Protein AF-A0A261Q5S6-F1 (afdb_monomer)

Mean predicted aligned error: 15.52 Å

Solvent-accessible surface area (backbone atoms only — not comparable to full-atom values): 10295 Å² total; per-residue (Å²): 110,71,75,67,72,39,48,66,57,53,52,52,53,50,43,49,75,73,67,51,55,69,69,59,51,62,69,4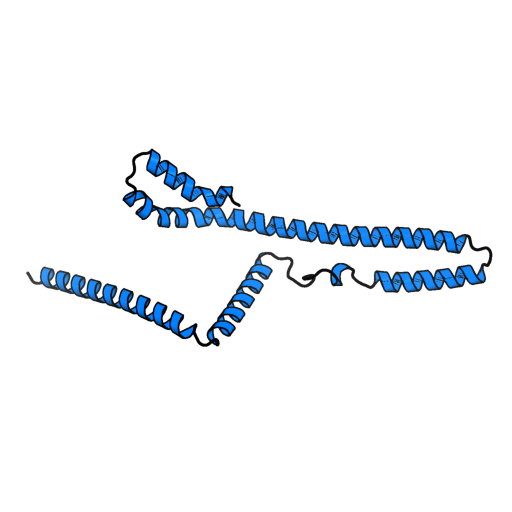5,45,64,58,51,54,62,67,46,49,75,67,46,52,63,53,53,50,48,55,52,54,50,53,50,54,51,53,52,50,52,51,52,51,51,55,50,51,52,53,50,53,52,50,54,49,50,51,54,50,51,53,55,40,68,68,44,86,54,61,70,63,27,53,54,50,49,54,52,50,53,54,52,48,54,56,58,69,67,54,65,76,58,76,78,42,88,68,68,86,54,64,90,44,73,68,56,42,52,50,52,50,51,50,52,49,50,54,50,49,60,60,46,60,74,40,95,62,45,62,58,55,51,50,53,52,49,51,55,50,51,54,56,49,49,57,50,49,53,53,49,52,51,52,54,48,58,53,57,56,66,74,75,114

pLDDT: mean 80.97, std 9.85, range [46.56, 93.5]

Foldseek 3Di:
DVVLVCVLVVVLVVCVVVPDDPVVSVVCSVVVVVVCVVVVVVVVVVVLLVVLVVVVVVVVVVQVVVVVVLVVVLVVQLVVLVPDPDPVSSVVSNVVSVVVSVVVVPDDPCVPPPPSPPDSDSVRNVVVVVVVVVVVVVVVVPDPPVVVVVVVVVVVVVVVVVVVVVVVVVVVVVVVVVVVD

Sequence (181 aa):
MIGVSMIPLVISILFLLQGFKLEDVIMKSPRLVLAIIPMYIPILWF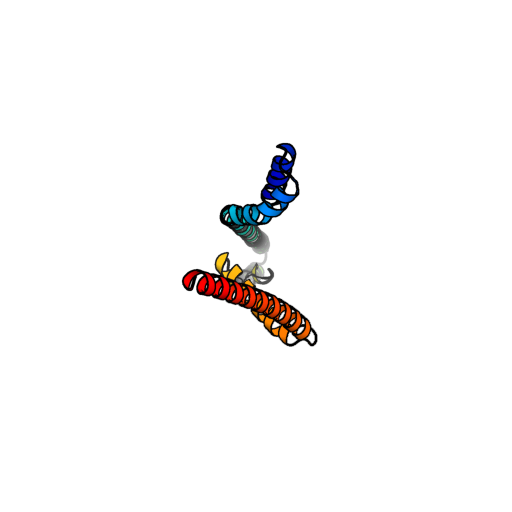TYSASKKMNLSKRLIEEYAHKEVLSKTYEGLSTQISNIIDKDQSEELKVRLLSNFLQISSENPGKLISNYETSDHPIMEALEQSYKFQLTLERLEGIPGFGKLAAILESKSKNKLNHRKEKIENLLKDEIEKEND

Structure (mmCIF, N/CA/C/O backbone):
data_AF-A0A261Q5S6-F1
#
_entry.id   AF-A0A261Q5S6-F1
#
loop_
_atom_site.group_PDB
_atom_site.id
_atom_site.type_symbol
_atom_site.label_atom_id
_atom_site.label_alt_id
_atom_site.label_comp_id
_atom_site.label_asym_id
_atom_site.label_entity_id
_atom_site.label_seq_id
_atom_site.pdbx_PDB_ins_code
_atom_site.Cartn_x
_atom_site.Cartn_y
_atom_site.Cartn_z
_atom_site.occupancy
_atom_site.B_iso_or_equiv
_atom_site.auth_seq_id
_atom_site.auth_comp_id
_atom_site.auth_asym_id
_atom_site.auth_atom_id
_atom_site.pdbx_PDB_model_num
ATOM 1 N N . MET A 1 1 ? -2.735 -3.925 -16.429 1.00 60.28 1 MET A N 1
ATOM 2 C CA . MET A 1 1 ? -1.331 -3.754 -16.876 1.00 60.28 1 MET A CA 1
ATOM 3 C C . MET A 1 1 ? -1.022 -4.440 -18.203 1.00 60.28 1 MET A C 1
ATOM 5 O O . MET A 1 1 ? -0.336 -3.829 -19.010 1.00 60.28 1 MET A O 1
ATOM 9 N N . ILE A 1 2 ? -1.544 -5.647 -18.464 1.00 66.69 2 ILE A N 1
ATOM 10 C CA . ILE A 1 2 ? -1.268 -6.421 -19.695 1.00 66.69 2 ILE A CA 1
ATOM 11 C C . ILE A 1 2 ? -1.490 -5.615 -20.989 1.00 66.69 2 ILE A C 1
ATOM 13 O O . ILE A 1 2 ? -0.637 -5.647 -21.867 1.00 66.69 2 ILE A O 1
ATOM 17 N N . GLY A 1 3 ? -2.562 -4.816 -21.077 1.00 73.75 3 GLY A N 1
ATOM 18 C CA . GLY A 1 3 ? -2.843 -4.006 -22.272 1.00 73.75 3 GLY A CA 1
ATOM 19 C C . GLY A 1 3 ? -1.791 -2.934 -22.584 1.00 73.75 3 GLY A C 1
ATOM 20 O O . GLY A 1 3 ? -1.462 -2.724 -23.743 1.00 73.75 3 GLY A O 1
ATOM 21 N N . VAL A 1 4 ? -1.208 -2.300 -21.561 1.00 74.19 4 VAL A N 1
ATOM 22 C CA . VAL A 1 4 ? -0.201 -1.239 -21.751 1.00 74.19 4 VAL A CA 1
ATOM 23 C C . VAL A 1 4 ? 1.144 -1.851 -22.132 1.00 74.19 4 VAL A C 1
ATOM 25 O O . VAL A 1 4 ? 1.827 -1.349 -23.016 1.00 74.19 4 VAL A O 1
ATOM 28 N N . SER A 1 5 ? 1.478 -3.000 -21.539 1.00 78.62 5 SER A N 1
ATOM 29 C CA . SER A 1 5 ? 2.710 -3.724 -21.862 1.00 78.62 5 SER A CA 1
ATOM 30 C C . SER A 1 5 ? 2.733 -4.281 -23.292 1.00 78.62 5 SER A C 1
ATOM 32 O O . SER A 1 5 ? 3.807 -4.565 -23.817 1.00 78.62 5 SER A O 1
ATOM 34 N N . MET A 1 6 ? 1.565 -4.423 -23.927 1.00 83.81 6 MET A N 1
ATOM 35 C CA . MET A 1 6 ? 1.420 -4.862 -25.319 1.00 83.81 6 MET A CA 1
ATOM 36 C C . MET A 1 6 ? 1.675 -3.727 -26.328 1.00 83.81 6 MET A C 1
ATOM 38 O O . MET A 1 6 ? 1.948 -4.003 -27.490 1.00 83.81 6 MET A O 1
ATOM 42 N N . ILE A 1 7 ? 1.645 -2.453 -25.915 1.00 85.44 7 ILE A N 1
ATOM 43 C CA . ILE A 1 7 ? 1.757 -1.296 -26.826 1.00 85.44 7 ILE A CA 1
ATOM 44 C C . ILE A 1 7 ? 3.002 -1.366 -27.737 1.00 85.44 7 ILE A C 1
ATOM 46 O O . ILE A 1 7 ? 2.842 -1.226 -28.951 1.00 85.44 7 ILE A O 1
ATOM 50 N N . PRO A 1 8 ? 4.225 -1.643 -27.235 1.00 83.75 8 PRO A N 1
ATOM 51 C CA . PRO A 1 8 ? 5.408 -1.744 -28.094 1.00 83.75 8 PRO A CA 1
ATOM 52 C C . PRO A 1 8 ? 5.326 -2.909 -29.089 1.00 83.75 8 PRO A C 1
ATOM 54 O O . PRO A 1 8 ? 5.825 -2.796 -30.208 1.00 83.75 8 PRO A O 1
ATOM 57 N N . LEU A 1 9 ? 4.682 -4.015 -28.701 1.00 85.69 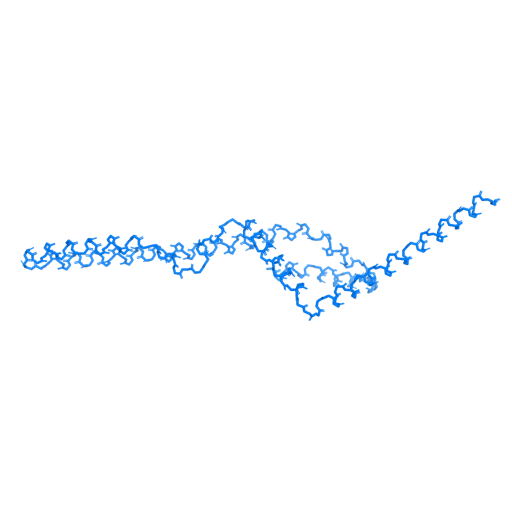9 LEU A N 1
ATOM 58 C CA . LEU A 1 9 ? 4.472 -5.182 -29.560 1.00 85.69 9 LEU A CA 1
ATOM 59 C C . LEU A 1 9 ? 3.459 -4.881 -30.665 1.00 85.69 9 LEU A C 1
ATOM 61 O O . LEU A 1 9 ? 3.736 -5.177 -31.824 1.00 85.69 9 LEU A O 1
ATOM 65 N N . VAL A 1 10 ? 2.339 -4.229 -30.337 1.00 88.12 10 VAL A N 1
ATOM 66 C CA . VAL A 1 10 ? 1.338 -3.799 -31.328 1.00 88.12 10 VAL A CA 1
ATOM 67 C C . VAL A 1 10 ? 1.959 -2.836 -32.338 1.00 88.12 10 VAL A C 1
ATOM 69 O O . VAL A 1 10 ? 1.796 -3.028 -33.539 1.00 88.12 10 VAL A O 1
ATOM 72 N N . ILE A 1 11 ? 2.721 -1.840 -31.876 1.00 86.31 11 ILE A N 1
ATOM 73 C CA . ILE A 1 11 ? 3.405 -0.880 -32.760 1.00 86.31 11 ILE A CA 1
ATOM 74 C C . ILE A 1 11 ? 4.421 -1.596 -33.664 1.00 86.31 11 ILE A C 1
ATOM 76 O O . ILE A 1 11 ? 4.494 -1.306 -34.856 1.00 86.31 11 ILE A O 1
ATOM 80 N N . SER A 1 12 ? 5.163 -2.567 -33.124 1.00 84.56 12 SER A N 1
ATOM 81 C CA . SER A 1 12 ? 6.130 -3.355 -33.903 1.00 84.56 12 SER A CA 1
ATOM 82 C C . SER A 1 12 ? 5.448 -4.225 -34.966 1.00 84.56 12 SER A C 1
ATOM 84 O O . SER A 1 12 ? 5.927 -4.295 -36.097 1.00 84.56 12 SER A O 1
ATOM 86 N N . ILE A 1 13 ? 4.303 -4.837 -34.638 1.00 87.25 13 ILE A N 1
ATOM 87 C CA . ILE A 1 13 ? 3.465 -5.579 -35.594 1.00 87.25 13 ILE A CA 1
ATOM 88 C C . ILE A 1 13 ? 2.931 -4.647 -36.694 1.00 87.25 13 ILE A C 1
ATOM 90 O O . ILE A 1 13 ? 2.966 -5.003 -37.870 1.00 87.25 13 ILE A O 1
ATOM 94 N N . LEU A 1 14 ? 2.467 -3.445 -36.336 1.00 88.12 14 LEU A N 1
ATOM 95 C CA . LEU A 1 14 ? 1.925 -2.479 -37.297 1.00 88.12 14 LEU A CA 1
ATOM 96 C C . LEU A 1 14 ? 2.991 -1.983 -38.282 1.00 88.12 14 LEU A C 1
ATOM 98 O O . LEU A 1 14 ? 2.706 -1.862 -39.471 1.00 88.12 14 LEU A O 1
ATOM 102 N N . PHE A 1 15 ? 4.225 -1.757 -37.823 1.00 86.38 15 PHE A N 1
ATOM 103 C CA . PHE A 1 15 ? 5.336 -1.391 -38.708 1.00 86.38 15 PHE A CA 1
ATOM 104 C C . PHE A 1 15 ? 5.703 -2.518 -39.680 1.00 86.38 15 PHE A C 1
ATOM 106 O O . PHE A 1 15 ? 5.971 -2.251 -40.850 1.00 86.38 15 PHE A O 1
ATOM 113 N N . LEU A 1 16 ? 5.642 -3.780 -39.252 1.00 85.50 16 LEU A N 1
ATOM 114 C CA . LEU A 1 16 ? 5.833 -4.912 -40.165 1.00 85.50 16 LEU A CA 1
ATOM 115 C C . LEU A 1 16 ? 4.732 -4.980 -41.235 1.00 85.50 16 LEU A C 1
ATOM 117 O O . LEU A 1 16 ? 5.034 -5.186 -42.408 1.00 85.50 16 LEU A O 1
ATOM 121 N N . LEU A 1 17 ? 3.471 -4.739 -40.861 1.00 88.75 17 LEU A N 1
ATOM 122 C CA . LEU A 1 17 ? 2.342 -4.710 -41.803 1.00 88.75 17 LEU A CA 1
ATOM 123 C C . LEU A 1 17 ? 2.409 -3.536 -42.795 1.00 88.75 17 LEU A C 1
ATOM 125 O O . LEU A 1 17 ? 1.932 -3.662 -43.919 1.00 88.75 17 LEU A O 1
ATOM 129 N N . GLN A 1 18 ? 3.024 -2.415 -42.412 1.00 87.69 18 GLN A N 1
ATOM 130 C CA . GLN A 1 18 ? 3.266 -1.261 -43.290 1.00 87.69 18 GLN A CA 1
ATOM 131 C C . GLN A 1 18 ? 4.448 -1.450 -44.259 1.00 87.69 18 GLN A C 1
ATOM 133 O O . GLN A 1 18 ? 4.732 -0.551 -45.049 1.00 87.69 18 GLN A O 1
ATOM 138 N N . GLY A 1 19 ? 5.126 -2.603 -44.229 1.00 83.88 19 GLY A N 1
ATOM 139 C CA . GLY A 1 19 ? 6.197 -2.940 -45.171 1.00 83.88 19 GLY A CA 1
ATOM 140 C C . GLY A 1 19 ? 7.598 -2.491 -44.747 1.00 83.88 19 GLY A C 1
ATOM 141 O O . GLY A 1 19 ? 8.513 -2.509 -45.571 1.00 83.88 19 GLY A O 1
ATOM 142 N N . PHE A 1 20 ? 7.805 -2.107 -43.481 1.00 84.00 20 PHE A N 1
ATOM 143 C CA . PHE A 1 20 ? 9.154 -1.871 -42.958 1.00 84.00 20 PHE A CA 1
ATOM 144 C C . PHE A 1 20 ? 9.936 -3.188 -42.863 1.00 84.00 20 PHE A C 1
ATOM 146 O O . PHE A 1 20 ? 9.389 -4.226 -42.481 1.00 84.00 20 PHE A O 1
ATOM 153 N N . LYS A 1 21 ? 11.238 -3.155 -43.180 1.00 88.38 21 LYS A N 1
ATOM 154 C CA . LYS A 1 21 ? 12.099 -4.338 -43.062 1.00 88.38 21 LYS A CA 1
ATOM 155 C C . LYS A 1 21 ? 12.255 -4.729 -41.594 1.00 88.38 21 LYS A C 1
ATOM 157 O O . LYS A 1 21 ? 12.320 -3.876 -40.709 1.00 88.38 21 LYS A O 1
ATOM 162 N N . LEU A 1 22 ? 12.383 -6.031 -41.342 1.00 81.88 22 LEU A N 1
ATOM 163 C CA . LEU A 1 22 ? 12.537 -6.572 -39.990 1.00 81.88 22 LEU A CA 1
ATOM 164 C C . LEU A 1 22 ? 13.748 -5.965 -39.256 1.00 81.88 22 LEU A C 1
ATOM 166 O O . LEU A 1 22 ? 13.669 -5.665 -38.068 1.00 81.88 22 LEU A O 1
ATOM 170 N N . GLU A 1 23 ? 14.836 -5.717 -39.984 1.00 85.44 23 GLU A N 1
ATOM 171 C CA . GLU A 1 23 ? 16.052 -5.070 -39.476 1.00 85.44 23 GLU A CA 1
ATOM 172 C C . GLU A 1 23 ? 15.779 -3.657 -38.942 1.00 85.44 23 GLU A C 1
ATOM 174 O O . GLU A 1 23 ? 16.224 -3.309 -37.845 1.00 85.44 23 GLU A O 1
ATOM 179 N N . ASP A 1 24 ? 14.980 -2.867 -39.663 1.00 84.38 24 ASP A N 1
ATOM 180 C CA . ASP A 1 24 ? 14.629 -1.501 -39.269 1.00 84.38 24 ASP A CA 1
ATOM 181 C C . ASP A 1 24 ? 13.759 -1.481 -38.007 1.00 84.38 24 ASP A C 1
ATOM 183 O O . ASP A 1 24 ? 13.930 -0.623 -37.134 1.00 84.38 24 ASP A O 1
ATOM 187 N N . VAL A 1 25 ? 12.841 -2.444 -37.884 1.00 84.38 25 VAL A N 1
ATOM 188 C CA . VAL A 1 25 ? 11.962 -2.589 -36.714 1.00 84.38 25 VAL A CA 1
ATOM 189 C C . VAL A 1 25 ? 12.771 -2.986 -35.483 1.00 84.38 25 VAL A C 1
ATOM 191 O O . VAL A 1 25 ? 12.628 -2.360 -34.430 1.00 84.38 25 VAL A O 1
ATOM 194 N N . ILE A 1 26 ? 13.675 -3.961 -35.615 1.00 85.94 26 ILE A N 1
ATOM 195 C CA . ILE A 1 26 ? 14.561 -4.385 -34.524 1.00 85.94 26 ILE A CA 1
ATOM 196 C C . ILE A 1 26 ? 15.442 -3.217 -34.079 1.00 85.94 26 ILE A C 1
ATOM 198 O O . ILE A 1 26 ? 15.542 -2.961 -32.879 1.00 85.94 26 ILE A O 1
ATOM 202 N N . MET A 1 27 ? 16.009 -2.459 -35.021 1.00 88.56 27 MET A N 1
ATOM 203 C CA . MET A 1 27 ? 16.880 -1.323 -34.712 1.00 88.56 27 MET A CA 1
ATOM 204 C C . MET A 1 27 ? 16.126 -0.173 -34.019 1.00 88.56 27 MET A C 1
ATOM 206 O O . MET A 1 27 ? 16.667 0.491 -33.132 1.00 88.56 27 MET A O 1
ATOM 210 N N . LYS A 1 28 ? 14.859 0.066 -34.383 1.00 85.44 28 LYS A N 1
ATOM 211 C CA . LYS A 1 28 ? 14.016 1.114 -33.775 1.00 85.44 28 LYS A CA 1
ATOM 212 C C . LYS A 1 28 ? 13.351 0.674 -32.465 1.00 85.44 28 LYS A C 1
ATOM 214 O O . LYS A 1 28 ? 12.994 1.538 -31.662 1.00 85.44 28 LYS A O 1
ATOM 219 N N . SER A 1 29 ? 13.221 -0.630 -32.215 1.00 84.69 29 SER A N 1
ATOM 220 C CA . SER A 1 29 ? 12.512 -1.180 -31.050 1.00 84.69 29 SER A CA 1
ATOM 221 C C . SER A 1 29 ? 13.002 -0.664 -29.684 1.00 84.69 29 SER A C 1
ATOM 223 O O . SER A 1 29 ? 12.151 -0.269 -28.882 1.00 84.69 29 SER A O 1
ATOM 225 N N . PRO A 1 30 ? 14.315 -0.527 -29.391 1.00 86.38 30 PRO A N 1
ATOM 226 C CA . PRO A 1 30 ? 14.756 -0.054 -28.079 1.00 86.38 30 PRO A CA 1
ATOM 227 C C . PRO A 1 30 ? 14.404 1.422 -27.879 1.00 86.38 30 PRO A C 1
ATOM 229 O O . PRO A 1 30 ? 14.025 1.837 -26.786 1.00 86.38 30 PRO A O 1
ATOM 232 N N . ARG A 1 31 ? 14.474 2.214 -28.958 1.00 87.06 31 ARG A N 1
ATOM 233 C CA . ARG A 1 31 ? 14.124 3.637 -28.950 1.00 87.06 31 ARG A CA 1
ATOM 234 C C . ARG A 1 31 ? 12.628 3.841 -28.730 1.00 87.06 31 ARG A C 1
ATOM 236 O O . ARG A 1 31 ? 12.256 4.756 -28.003 1.00 87.06 31 ARG A O 1
ATOM 243 N N . LEU A 1 32 ? 11.794 2.974 -29.310 1.00 85.38 32 LEU A N 1
ATOM 244 C CA . LEU A 1 32 ? 10.357 2.956 -29.045 1.00 85.38 32 LEU A CA 1
ATOM 245 C C . LEU A 1 32 ? 10.084 2.665 -27.571 1.00 85.38 32 LEU A C 1
ATOM 247 O O . LEU A 1 32 ? 9.400 3.455 -26.938 1.00 85.38 32 LEU A O 1
ATOM 251 N N . VAL A 1 33 ? 10.670 1.608 -26.999 1.00 86.75 33 VAL A N 1
ATOM 252 C CA . VAL A 1 33 ? 10.479 1.266 -25.576 1.00 86.75 33 VAL A CA 1
ATOM 253 C C . VAL A 1 33 ? 10.873 2.429 -24.661 1.00 86.75 33 VAL A C 1
ATOM 255 O O . VAL A 1 33 ? 10.095 2.797 -23.783 1.00 86.75 33 VAL A O 1
ATOM 258 N N . LEU A 1 34 ? 12.028 3.055 -24.908 1.00 88.31 34 LEU A N 1
ATOM 259 C CA . LEU A 1 34 ? 12.490 4.241 -24.174 1.00 88.31 34 LEU A CA 1
ATOM 260 C C . LEU A 1 34 ? 11.522 5.428 -24.287 1.00 88.31 34 LEU A C 1
ATOM 262 O O . LEU A 1 34 ? 11.286 6.115 -23.296 1.00 88.31 34 LEU A O 1
ATOM 266 N N . ALA A 1 35 ? 10.933 5.653 -25.464 1.00 87.44 35 ALA A N 1
ATOM 267 C CA . ALA A 1 35 ? 10.012 6.763 -25.698 1.00 87.44 35 ALA A CA 1
ATOM 268 C C . ALA A 1 35 ? 8.684 6.629 -24.935 1.00 87.44 35 ALA A C 1
ATOM 270 O O . ALA A 1 35 ? 8.068 7.645 -24.620 1.00 87.44 35 ALA A O 1
ATOM 271 N N . ILE A 1 36 ? 8.248 5.406 -24.609 1.00 84.88 36 ILE A N 1
ATOM 272 C CA . ILE A 1 36 ? 6.982 5.169 -23.893 1.00 84.88 36 ILE A CA 1
ATOM 273 C C . ILE A 1 36 ? 7.166 5.098 -22.362 1.00 84.88 36 ILE A C 1
ATOM 275 O O . ILE A 1 36 ? 6.184 5.181 -21.628 1.00 84.88 36 ILE A O 1
ATOM 279 N N . ILE A 1 37 ? 8.402 5.063 -21.838 1.00 86.81 37 ILE A N 1
ATOM 280 C CA . ILE A 1 37 ? 8.678 5.093 -20.382 1.00 86.81 37 ILE A CA 1
ATOM 281 C C . ILE A 1 37 ? 7.897 6.194 -19.636 1.00 86.81 37 ILE A C 1
ATOM 283 O O . ILE A 1 37 ? 7.250 5.862 -18.639 1.00 86.81 37 ILE A O 1
ATOM 287 N N . PRO A 1 38 ? 7.865 7.463 -20.096 1.00 88.88 38 PRO A N 1
ATOM 288 C CA . PRO A 1 38 ? 7.132 8.523 -19.400 1.00 88.88 38 PRO A CA 1
ATOM 289 C C . PRO A 1 38 ? 5.630 8.237 -19.275 1.00 88.88 38 PRO A C 1
ATOM 291 O O . PRO A 1 38 ? 5.001 8.634 -18.298 1.00 88.88 38 PRO A O 1
ATOM 294 N N . MET A 1 39 ? 5.062 7.503 -20.234 1.00 85.25 39 MET A N 1
ATOM 295 C CA . MET A 1 39 ? 3.653 7.113 -20.239 1.00 85.25 39 MET A CA 1
ATOM 296 C C . MET A 1 39 ? 3.350 6.012 -19.212 1.00 85.25 39 MET A C 1
ATOM 298 O O . MET A 1 39 ? 2.243 5.965 -18.677 1.00 85.25 39 MET A O 1
ATOM 302 N N . TYR A 1 40 ? 4.317 5.148 -18.888 1.00 85.38 40 TYR A N 1
ATOM 303 C CA . TYR A 1 40 ? 4.136 4.101 -17.877 1.00 85.38 40 TYR A CA 1
ATOM 304 C C . TYR A 1 40 ? 4.112 4.641 -16.447 1.00 85.38 40 TYR A C 1
ATOM 306 O O . TYR A 1 40 ? 3.418 4.066 -15.613 1.00 85.38 40 TYR A O 1
ATOM 314 N N . ILE A 1 41 ? 4.818 5.738 -16.154 1.00 85.88 41 ILE A N 1
ATOM 315 C CA . ILE A 1 41 ? 4.898 6.332 -14.807 1.00 85.88 41 ILE A CA 1
ATOM 316 C C . ILE A 1 41 ? 3.507 6.576 -14.182 1.00 85.88 41 ILE A C 1
ATOM 318 O O . ILE A 1 41 ? 3.250 6.030 -13.105 1.00 85.88 41 ILE A O 1
ATOM 322 N N . PRO A 1 42 ? 2.572 7.315 -14.818 1.00 88.38 42 PRO A N 1
ATOM 323 C CA . PRO A 1 42 ? 1.251 7.562 -14.233 1.00 88.38 42 PRO A CA 1
ATOM 324 C C . PRO A 1 42 ? 0.416 6.284 -14.082 1.00 88.38 42 PRO A C 1
ATOM 326 O O . PRO A 1 42 ? -0.369 6.160 -13.145 1.00 88.38 42 PRO A O 1
ATOM 329 N N . ILE A 1 43 ? 0.598 5.308 -14.973 1.00 86.00 43 ILE A N 1
ATOM 330 C CA . ILE A 1 43 ? -0.142 4.040 -14.962 1.00 86.00 43 ILE A CA 1
ATOM 331 C C . ILE A 1 43 ? 0.342 3.152 -13.816 1.00 86.00 43 ILE A C 1
ATOM 333 O O . ILE A 1 43 ? -0.472 2.615 -13.063 1.00 86.00 43 ILE A O 1
ATOM 337 N N . LEU A 1 44 ? 1.661 3.021 -13.661 1.00 84.19 44 LEU A N 1
ATOM 338 C CA . LEU A 1 44 ? 2.281 2.304 -12.551 1.00 84.19 44 LEU A CA 1
ATOM 339 C C . LEU A 1 44 ? 1.859 2.933 -11.223 1.00 84.19 44 LEU A C 1
ATOM 341 O O . LEU A 1 44 ? 1.368 2.222 -10.347 1.00 84.19 44 LEU A O 1
ATOM 345 N N . TRP A 1 45 ? 1.919 4.262 -11.118 1.00 84.69 45 TRP A N 1
ATOM 346 C CA . TRP A 1 45 ? 1.441 4.983 -9.940 1.00 84.69 45 TRP A CA 1
ATOM 347 C C . TRP A 1 45 ? -0.028 4.692 -9.631 1.00 84.69 45 TRP A C 1
ATOM 349 O O . TRP A 1 45 ? -0.368 4.347 -8.499 1.00 84.69 45 TRP A O 1
ATOM 359 N N . PHE A 1 46 ? -0.900 4.782 -10.637 1.00 86.50 46 PHE A N 1
ATOM 360 C CA . PHE A 1 46 ? -2.326 4.517 -10.475 1.00 86.50 46 PHE A CA 1
ATOM 361 C C . PHE A 1 46 ? -2.581 3.099 -9.965 1.00 86.50 46 PHE A C 1
ATOM 363 O O . PHE A 1 46 ? -3.287 2.916 -8.977 1.00 86.50 46 PHE A O 1
ATOM 370 N N . THR A 1 47 ? -1.980 2.093 -10.602 1.00 83.88 47 THR A N 1
ATOM 371 C CA . THR A 1 47 ? -2.155 0.691 -10.194 1.00 83.88 47 THR A CA 1
ATOM 372 C C . THR A 1 47 ? -1.625 0.416 -8.790 1.00 83.88 47 THR A C 1
ATOM 374 O O . THR A 1 47 ? -2.269 -0.302 -8.022 1.00 83.88 47 THR A O 1
ATOM 377 N N . TYR A 1 48 ? -0.487 1.009 -8.434 1.00 82.44 48 TYR A N 1
ATOM 378 C CA . TYR A 1 48 ? 0.119 0.847 -7.123 1.00 82.44 48 TYR A CA 1
ATOM 379 C C . TYR A 1 48 ? -0.718 1.528 -6.031 1.00 82.44 48 TYR A C 1
ATOM 381 O O . TYR A 1 48 ? -1.092 0.896 -5.041 1.00 82.44 48 TYR A O 1
ATOM 389 N N . SER A 1 49 ? -1.136 2.775 -6.264 1.00 82.88 49 SER A N 1
ATOM 390 C CA . SER A 1 49 ? -2.020 3.515 -5.360 1.00 82.88 49 SER A CA 1
ATOM 391 C C . SER A 1 49 ? -3.379 2.827 -5.193 1.00 82.88 49 SER A C 1
ATOM 393 O O . SER A 1 49 ? -3.862 2.680 -4.070 1.00 82.88 49 SER A O 1
ATOM 395 N N . ALA A 1 50 ? -3.986 2.349 -6.284 1.00 84.06 50 ALA A N 1
ATOM 396 C CA . ALA A 1 50 ? -5.258 1.630 -6.240 1.00 84.06 50 ALA A CA 1
ATOM 397 C C . ALA A 1 50 ? -5.150 0.331 -5.427 1.00 84.06 50 ALA A C 1
ATOM 399 O O . ALA A 1 50 ? -6.015 0.052 -4.597 1.00 84.06 50 ALA A O 1
ATOM 400 N N . SER A 1 51 ? -4.062 -0.423 -5.608 1.00 81.06 51 SER A N 1
ATOM 401 C CA . SER A 1 51 ? -3.806 -1.646 -4.839 1.00 81.06 51 SER A CA 1
ATOM 402 C C . SER A 1 51 ? -3.700 -1.357 -3.338 1.00 81.06 51 SER A C 1
ATOM 404 O O . SER A 1 51 ? -4.300 -2.071 -2.533 1.00 81.06 51 SER A O 1
ATOM 406 N N . LYS A 1 52 ? -3.026 -0.265 -2.944 1.00 78.19 52 LYS A N 1
ATOM 407 C CA . LYS A 1 52 ? -2.934 0.141 -1.531 1.00 78.19 52 LYS A CA 1
ATOM 408 C C . LYS A 1 52 ? -4.287 0.566 -0.963 1.00 78.19 52 LYS A C 1
ATOM 410 O O . LYS A 1 52 ? -4.663 0.103 0.111 1.00 78.19 52 LYS A O 1
ATOM 415 N N . LYS A 1 53 ? -5.053 1.381 -1.698 1.00 82.00 53 LYS A N 1
ATOM 416 C CA . LYS A 1 53 ? -6.412 1.787 -1.294 1.00 82.00 53 LYS A CA 1
ATOM 417 C C . LYS A 1 53 ? -7.327 0.580 -1.082 1.00 82.00 53 LYS A C 1
ATOM 419 O O . LYS A 1 53 ? -8.096 0.561 -0.126 1.00 82.00 53 LYS A O 1
ATOM 424 N N . MET A 1 54 ? -7.211 -0.441 -1.930 1.00 82.38 54 MET A N 1
ATOM 425 C CA . MET A 1 54 ? -7.965 -1.685 -1.780 1.00 82.38 54 MET A CA 1
ATOM 426 C C . MET A 1 54 ? -7.570 -2.447 -0.506 1.00 82.38 54 MET A C 1
ATOM 428 O O . MET A 1 54 ? -8.447 -2.908 0.222 1.00 82.38 54 MET A O 1
ATOM 432 N N . ASN A 1 55 ? -6.274 -2.554 -0.206 1.00 79.56 55 ASN A N 1
ATOM 433 C CA . ASN A 1 55 ? -5.799 -3.217 1.013 1.00 79.56 55 ASN A CA 1
ATOM 434 C C . ASN A 1 55 ? -6.234 -2.465 2.278 1.00 79.56 55 ASN A C 1
ATOM 436 O O . ASN A 1 55 ? -6.734 -3.082 3.216 1.00 79.56 55 ASN A O 1
ATOM 440 N N . LEU A 1 56 ? -6.128 -1.133 2.268 1.00 80.94 56 LEU A N 1
ATOM 441 C CA . LEU A 1 56 ? -6.614 -0.284 3.353 1.00 80.94 56 LEU A CA 1
ATOM 442 C C . LEU A 1 56 ? -8.122 -0.457 3.568 1.00 80.94 56 LEU A C 1
ATOM 444 O O . LEU A 1 56 ? -8.566 -0.597 4.703 1.00 80.94 56 LEU A O 1
ATOM 448 N N . SER A 1 57 ? -8.907 -0.498 2.487 1.00 84.88 57 SER A N 1
ATOM 449 C CA . SER A 1 57 ? -10.353 -0.714 2.575 1.00 84.88 57 SER A CA 1
ATOM 450 C C . SER A 1 57 ? -10.699 -2.063 3.203 1.00 84.88 57 SER A C 1
ATOM 452 O O . SER A 1 57 ? -11.634 -2.120 3.995 1.00 84.88 57 SER A O 1
ATOM 454 N N . LYS A 1 58 ? -9.962 -3.135 2.882 1.00 83.44 58 LYS A N 1
ATOM 455 C CA . LYS A 1 58 ? -10.169 -4.454 3.503 1.00 83.44 58 LYS A CA 1
ATOM 456 C C . LYS A 1 58 ? -9.894 -4.417 5.005 1.00 83.44 58 LYS A C 1
ATOM 458 O O . LYS A 1 58 ? -10.741 -4.869 5.766 1.00 83.44 58 LYS A O 1
ATOM 463 N N . ARG A 1 59 ? -8.770 -3.812 5.415 1.00 82.88 59 ARG A N 1
ATOM 464 C CA . ARG A 1 59 ? -8.430 -3.613 6.835 1.00 82.88 59 ARG A CA 1
ATOM 465 C C . ARG A 1 59 ? -9.543 -2.867 7.565 1.00 82.88 59 ARG A C 1
ATOM 467 O O . ARG A 1 59 ? -9.990 -3.302 8.616 1.00 82.88 59 ARG A O 1
ATOM 474 N N . LEU A 1 60 ? -10.021 -1.771 6.979 1.00 84.81 60 LEU A N 1
ATOM 475 C CA . LEU A 1 60 ? -11.078 -0.962 7.578 1.00 84.81 60 LEU A CA 1
ATOM 476 C C . LEU A 1 60 ? -12.365 -1.771 7.777 1.00 84.81 60 LEU A C 1
ATOM 478 O O . LEU A 1 60 ? -12.970 -1.706 8.840 1.00 84.81 60 LEU A O 1
ATOM 482 N N . ILE A 1 61 ? -12.772 -2.547 6.767 1.00 86.62 61 ILE A N 1
ATOM 483 C CA . ILE A 1 61 ? -13.963 -3.402 6.845 1.00 86.62 61 ILE A CA 1
ATOM 484 C C . ILE A 1 61 ? -13.813 -4.442 7.958 1.00 86.62 61 ILE A C 1
ATOM 486 O O . ILE A 1 61 ? -14.753 -4.638 8.720 1.00 86.62 61 ILE A O 1
ATOM 490 N N . GLU A 1 62 ? -12.648 -5.074 8.082 1.00 85.38 62 GLU A N 1
ATOM 491 C CA . GLU A 1 62 ? -12.375 -6.054 9.137 1.00 85.38 62 GLU A CA 1
ATOM 492 C C . GLU A 1 62 ? -12.403 -5.418 10.537 1.00 85.38 62 GLU A C 1
ATOM 494 O O . GLU A 1 62 ? -13.059 -5.940 11.439 1.00 85.38 62 GLU A O 1
ATOM 499 N N . GLU A 1 63 ? -11.792 -4.242 10.710 1.00 84.81 63 GLU A N 1
ATOM 500 C CA . GLU A 1 63 ? -11.843 -3.483 11.966 1.00 84.81 63 GLU A CA 1
ATOM 501 C C . GLU A 1 63 ? -13.275 -3.072 12.343 1.00 84.81 63 GLU A C 1
ATOM 503 O O . GLU A 1 63 ? -13.666 -3.180 13.508 1.00 84.81 63 GLU A O 1
ATOM 508 N N . TYR A 1 64 ? -14.068 -2.595 11.378 1.00 88.31 64 TYR A N 1
ATOM 509 C CA . TYR A 1 64 ? -15.467 -2.234 11.615 1.00 88.31 64 TYR A CA 1
ATOM 510 C C . TYR A 1 64 ? -16.332 -3.459 11.910 1.00 88.31 64 TYR A C 1
ATOM 512 O O . TYR A 1 64 ? -17.135 -3.405 12.838 1.00 88.31 64 TYR A O 1
ATOM 520 N N . ALA A 1 65 ? -16.140 -4.568 11.193 1.00 88.81 65 ALA A N 1
ATOM 521 C CA . ALA A 1 65 ? -16.847 -5.818 11.455 1.00 88.81 65 ALA A CA 1
ATOM 522 C C . ALA A 1 65 ? -16.534 -6.352 12.862 1.00 88.81 65 ALA A C 1
ATOM 524 O O . ALA A 1 65 ? -17.441 -6.749 13.593 1.00 88.81 65 ALA A O 1
ATOM 525 N N . HIS A 1 66 ? -15.269 -6.292 13.287 1.00 87.44 66 HIS A N 1
ATOM 526 C CA . HIS A 1 66 ? -14.871 -6.657 14.646 1.00 87.44 66 HIS A CA 1
ATOM 527 C C . HIS A 1 66 ? -15.561 -5.773 15.700 1.00 87.44 66 HIS A C 1
ATOM 529 O O . HIS A 1 66 ? -16.123 -6.289 16.667 1.00 87.44 66 HIS A O 1
ATOM 535 N N . LYS A 1 67 ? -15.594 -4.449 15.490 1.00 88.75 67 LYS A N 1
ATOM 536 C CA . LYS A 1 67 ? -16.303 -3.499 16.373 1.00 88.75 67 LYS A CA 1
ATOM 537 C C . LYS A 1 67 ? -17.813 -3.753 16.413 1.00 88.75 67 LYS A C 1
ATOM 539 O O . LYS A 1 67 ? -18.416 -3.662 17.480 1.00 88.75 67 LYS A O 1
ATOM 544 N N . GLU A 1 68 ? -18.418 -4.102 15.280 1.00 89.94 68 GLU A N 1
ATOM 545 C CA . GLU A 1 68 ? -19.840 -4.443 15.196 1.00 89.94 68 GLU A CA 1
ATOM 546 C C . GLU A 1 68 ? -20.162 -5.705 16.010 1.00 89.94 68 GLU A C 1
ATOM 548 O O . GLU A 1 68 ? -21.093 -5.698 1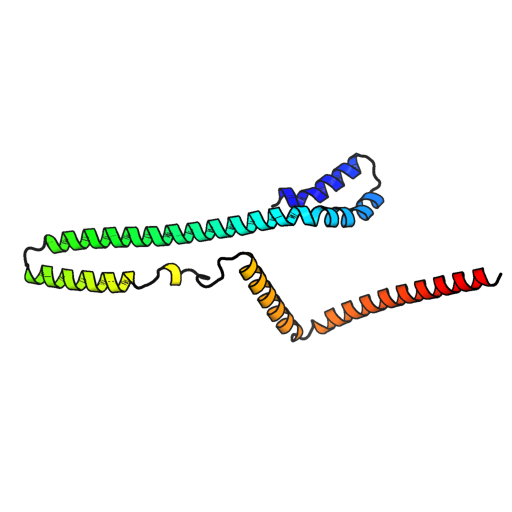6.819 1.00 89.94 68 GLU A O 1
ATOM 553 N N . VAL A 1 69 ? -19.375 -6.773 15.843 1.00 88.75 69 VAL A N 1
ATOM 554 C CA . VAL A 1 69 ? -19.548 -8.027 16.595 1.00 88.75 69 VAL A CA 1
ATOM 555 C C . VAL A 1 69 ? -19.362 -7.799 18.097 1.00 88.75 69 VAL A C 1
ATOM 557 O O . VAL A 1 69 ? -20.169 -8.290 18.889 1.00 88.75 69 VAL A O 1
ATOM 560 N N . LEU A 1 70 ? -18.360 -7.012 18.499 1.00 89.06 70 LEU A N 1
ATOM 561 C CA . LEU A 1 70 ? -18.144 -6.609 19.893 1.00 89.06 70 LEU A CA 1
ATOM 562 C C . LEU A 1 70 ? -19.354 -5.875 20.475 1.00 89.06 70 LEU A C 1
ATOM 564 O O . LEU A 1 70 ? -19.808 -6.218 21.566 1.00 89.06 70 LEU A O 1
ATOM 568 N N . SER A 1 71 ? -19.907 -4.911 19.736 1.00 89.38 71 SER A N 1
ATOM 569 C CA . SER A 1 71 ? -21.082 -4.149 20.168 1.00 89.38 71 SER A CA 1
ATOM 570 C C . SER A 1 71 ? -22.307 -5.044 20.358 1.00 89.38 71 SER A C 1
ATOM 572 O O . SER A 1 71 ? -22.950 -4.986 21.404 1.00 89.38 71 SER A O 1
ATOM 574 N N . LYS A 1 72 ? -22.608 -5.914 19.384 1.00 92.56 72 LYS A N 1
ATOM 575 C CA . LYS A 1 72 ? -23.739 -6.855 19.476 1.00 92.56 72 LYS A CA 1
ATOM 576 C C . LYS A 1 72 ? -23.561 -7.862 20.610 1.00 92.56 72 LYS A C 1
ATOM 578 O O . LYS A 1 72 ? -24.527 -8.213 21.282 1.00 92.56 72 LYS A O 1
ATOM 583 N N . THR A 1 73 ? -22.329 -8.313 20.841 1.00 91.25 73 THR A N 1
ATOM 584 C CA . THR A 1 73 ? -22.004 -9.232 21.941 1.00 91.25 73 THR A CA 1
ATOM 585 C C . THR A 1 73 ? -22.203 -8.554 23.292 1.00 91.25 73 THR A C 1
ATOM 587 O O . THR A 1 73 ? -22.832 -9.132 24.176 1.00 91.25 73 THR A O 1
ATOM 590 N N . TYR A 1 74 ? -21.729 -7.314 23.444 1.00 92.81 74 TYR A N 1
ATOM 591 C CA . TYR A 1 74 ? -21.951 -6.527 24.655 1.00 92.81 74 TYR A CA 1
ATOM 592 C C . TYR A 1 74 ? -23.442 -6.304 24.913 1.00 92.81 74 TYR A C 1
ATOM 594 O O . TYR A 1 74 ? -23.906 -6.549 26.023 1.00 92.81 74 TYR A O 1
ATOM 602 N N . GLU A 1 75 ? -24.200 -5.895 23.895 1.00 92.44 75 GLU A N 1
ATOM 603 C CA . GLU A 1 75 ? -25.644 -5.679 24.007 1.00 92.44 75 GLU A CA 1
ATOM 604 C C . GLU A 1 75 ? -26.367 -6.966 24.429 1.00 92.44 75 GLU A C 1
ATOM 606 O O . GLU A 1 75 ? -27.066 -6.974 25.440 1.00 92.44 75 GLU A O 1
ATOM 611 N N . GLY A 1 76 ? -26.109 -8.085 23.744 1.00 93.50 76 GLY A N 1
ATOM 612 C CA . GLY A 1 76 ? -26.720 -9.374 24.065 1.00 93.50 76 GLY A CA 1
ATOM 613 C C . GLY A 1 76 ? -26.381 -9.888 25.468 1.00 93.50 76 GLY A C 1
ATOM 614 O O . GLY A 1 76 ? -27.262 -10.406 26.158 1.00 93.50 76 GLY A O 1
ATOM 615 N N . LEU A 1 77 ? -25.129 -9.747 25.916 1.00 91.81 77 LEU A N 1
ATOM 616 C CA . LEU A 1 77 ? -24.715 -10.137 27.269 1.00 91.81 77 LEU A CA 1
ATOM 617 C C . LEU A 1 77 ? -25.286 -9.190 28.330 1.00 91.81 77 LEU A C 1
ATOM 619 O O . LEU A 1 77 ? -25.769 -9.651 29.360 1.00 91.81 77 LEU A O 1
ATOM 623 N N . SER A 1 78 ? -25.297 -7.884 28.070 1.00 92.00 78 SER A N 1
ATOM 624 C CA . SER A 1 78 ? -25.873 -6.877 28.965 1.00 92.00 78 SER A CA 1
ATOM 625 C C . SER A 1 78 ? -27.374 -7.098 29.176 1.00 92.00 78 SER A C 1
ATOM 627 O O . SER A 1 78 ? -27.859 -7.052 30.313 1.00 92.00 78 SER A O 1
ATOM 629 N N . THR A 1 79 ? -28.112 -7.425 28.109 1.00 92.62 79 THR A N 1
ATOM 630 C CA . THR A 1 79 ? -29.530 -7.799 28.195 1.00 92.62 79 THR A CA 1
ATOM 631 C C . THR A 1 79 ? -29.722 -9.086 28.994 1.00 92.62 79 THR A C 1
ATOM 633 O O . THR A 1 79 ? -30.580 -9.127 29.873 1.00 92.62 79 THR A O 1
ATOM 636 N N . GLN A 1 80 ? -28.912 -10.123 28.749 1.00 91.38 80 GLN A N 1
ATOM 637 C CA . GLN A 1 80 ? -28.983 -11.378 29.507 1.00 91.38 80 GLN A CA 1
ATOM 638 C C . GLN A 1 80 ? -28.725 -11.160 31.001 1.00 91.38 80 GLN A C 1
ATOM 640 O O . GLN A 1 80 ? -29.506 -11.635 31.820 1.00 91.38 80 GLN A O 1
ATOM 645 N N . ILE A 1 81 ? -27.691 -10.391 31.354 1.00 91.50 81 ILE A N 1
ATOM 646 C CA . ILE A 1 81 ? -27.348 -10.085 32.749 1.00 91.50 81 ILE A CA 1
ATOM 647 C C . ILE A 1 81 ? -28.442 -9.243 33.419 1.00 91.50 81 ILE A C 1
ATOM 649 O O . ILE A 1 81 ? -28.750 -9.449 34.592 1.00 91.50 81 ILE A O 1
ATOM 653 N N . SER A 1 82 ? -29.064 -8.318 32.684 1.00 88.69 82 SER A N 1
ATOM 654 C CA . SER A 1 82 ? -30.159 -7.488 33.207 1.00 88.69 82 SER A CA 1
ATOM 655 C C . SER A 1 82 ? -31.451 -8.274 33.457 1.00 88.69 82 SER A C 1
ATOM 657 O O . SER A 1 82 ? -32.269 -7.839 34.261 1.00 88.69 82 SER A O 1
ATOM 659 N N . ASN A 1 83 ? -31.622 -9.428 32.807 1.00 91.25 83 ASN A N 1
ATOM 660 C CA . ASN A 1 83 ? -32.761 -10.328 33.006 1.00 91.25 83 ASN A CA 1
ATOM 661 C C . ASN A 1 83 ? -32.538 -11.354 34.137 1.00 91.25 83 ASN A C 1
ATOM 663 O O . ASN A 1 83 ? -33.425 -12.167 34.404 1.00 91.25 83 ASN A O 1
ATOM 667 N N . ILE A 1 84 ? -31.375 -11.345 34.800 1.00 91.44 84 ILE A N 1
ATOM 668 C CA . ILE A 1 84 ? -31.099 -12.200 35.963 1.00 91.44 84 ILE A CA 1
ATOM 669 C C . ILE A 1 84 ? -31.924 -11.707 37.162 1.00 91.44 84 ILE A C 1
ATOM 671 O O . ILE A 1 84 ? -31.968 -10.516 37.457 1.00 91.44 84 ILE A O 1
ATOM 675 N N . ILE A 1 85 ? -32.581 -12.641 37.858 1.00 83.25 85 ILE A N 1
ATOM 676 C CA . ILE A 1 85 ? -33.460 -12.354 39.007 1.00 83.25 85 ILE A CA 1
ATOM 677 C C . ILE A 1 85 ? -32.652 -11.879 40.227 1.00 83.25 85 ILE A C 1
ATOM 679 O O . ILE A 1 85 ? -33.090 -10.991 40.957 1.00 83.25 85 ILE A O 1
ATOM 683 N N . ASP A 1 86 ? -31.476 -12.471 40.445 1.00 91.62 86 ASP A N 1
ATOM 684 C CA . ASP A 1 86 ? -30.551 -12.101 41.516 1.00 91.62 86 ASP A CA 1
ATOM 685 C C . ASP A 1 86 ? -29.796 -10.807 41.161 1.00 91.62 86 ASP A C 1
ATOM 687 O O . ASP A 1 86 ? -28.977 -10.768 40.237 1.00 91.62 86 ASP A O 1
ATOM 691 N N . LYS A 1 87 ? -30.086 -9.733 41.905 1.00 86.69 87 LYS A N 1
ATOM 692 C CA . LYS A 1 87 ? -29.493 -8.410 41.682 1.00 86.69 87 LYS A CA 1
ATOM 693 C C . LYS A 1 87 ? -28.008 -8.350 42.025 1.00 86.69 87 LYS A C 1
ATOM 695 O O . LYS A 1 87 ? -27.282 -7.659 41.313 1.00 86.69 87 LYS A O 1
ATOM 700 N N . ASP A 1 88 ? -27.561 -9.060 43.058 1.00 86.62 88 ASP A N 1
ATOM 701 C CA . ASP A 1 88 ? -26.158 -9.013 43.486 1.00 86.62 88 ASP A CA 1
ATOM 702 C C . ASP A 1 88 ? -25.270 -9.731 42.462 1.00 86.62 88 ASP A C 1
ATOM 704 O O . ASP A 1 88 ? -24.234 -9.207 42.046 1.00 86.62 88 ASP A O 1
ATOM 708 N N . GLN A 1 89 ? -25.731 -10.877 41.947 1.00 86.06 89 GLN A N 1
ATOM 709 C CA . GLN A 1 89 ? -25.049 -11.575 40.850 1.00 86.06 89 GLN A CA 1
ATOM 710 C C . GLN A 1 89 ? -25.079 -10.779 39.536 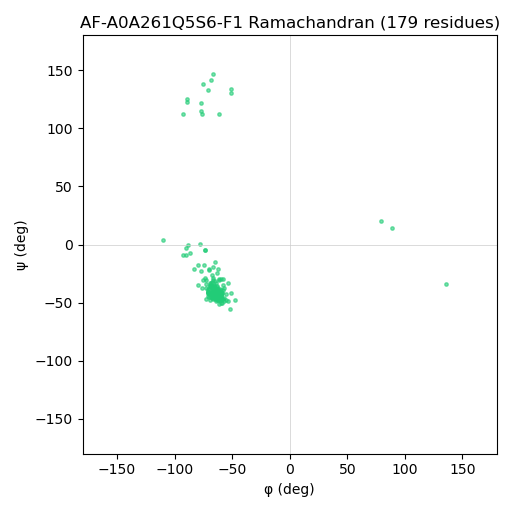1.00 86.06 89 GLN A C 1
ATOM 712 O O . GLN A 1 89 ? -24.097 -10.779 38.790 1.00 86.06 89 GLN A O 1
ATOM 717 N N . SER A 1 90 ? -26.184 -10.083 39.243 1.00 87.31 90 SER A N 1
ATOM 718 C CA . SER A 1 90 ? -26.307 -9.231 38.051 1.00 87.31 90 SER A CA 1
ATOM 719 C C . SER A 1 90 ? -25.310 -8.063 38.066 1.00 87.31 90 SER A C 1
ATOM 721 O O . SER A 1 90 ? -24.651 -7.800 37.057 1.00 87.31 90 SER A O 1
ATOM 723 N N . GLU A 1 91 ? -25.154 -7.385 39.207 1.00 89.06 91 GLU A N 1
ATOM 724 C CA . GLU A 1 91 ? -24.171 -6.307 39.383 1.00 89.06 91 GLU A CA 1
ATOM 725 C C . GLU A 1 91 ? -22.729 -6.816 39.230 1.00 89.06 91 GLU A C 1
ATOM 727 O O . GLU A 1 91 ? -21.950 -6.231 38.471 1.00 89.06 91 GLU A O 1
ATOM 732 N N . GLU A 1 92 ? -22.375 -7.950 39.849 1.00 91.50 92 GLU A N 1
ATOM 733 C CA . GLU A 1 92 ? -21.029 -8.525 39.710 1.00 91.50 92 GLU A CA 1
ATOM 734 C C . GLU A 1 92 ? -20.697 -8.858 38.242 1.00 91.50 92 GLU A C 1
ATOM 736 O O . GLU A 1 92 ? -19.618 -8.526 37.734 1.00 91.50 92 GLU A O 1
ATOM 741 N N . LEU A 1 93 ? -21.639 -9.484 37.530 1.00 90.19 93 LEU A N 1
ATOM 742 C CA . LEU A 1 93 ? -21.471 -9.853 36.124 1.00 90.19 93 LEU A CA 1
ATOM 743 C C . LEU A 1 93 ? -21.364 -8.626 35.210 1.00 90.19 93 LEU A C 1
ATOM 745 O O . LEU A 1 93 ? -20.578 -8.659 34.260 1.00 90.19 93 LEU A O 1
ATOM 749 N N . LYS A 1 94 ? -22.082 -7.532 35.500 1.00 90.12 94 LYS A N 1
ATOM 750 C CA . LYS A 1 94 ? -21.933 -6.259 34.769 1.00 90.12 94 LYS A CA 1
ATOM 751 C C . LYS A 1 94 ? -20.539 -5.671 34.935 1.00 90.12 94 LYS A C 1
ATOM 753 O O . LYS A 1 94 ? -19.931 -5.282 33.938 1.00 90.12 94 LYS A O 1
ATOM 758 N N . VAL A 1 95 ? -20.015 -5.639 36.162 1.00 91.00 95 VAL A N 1
ATOM 759 C CA . VAL A 1 95 ? -18.662 -5.128 36.439 1.00 91.00 95 VAL A CA 1
ATOM 760 C C . VAL A 1 95 ? -17.609 -5.964 35.707 1.00 91.00 95 VAL A C 1
ATOM 762 O O . VAL A 1 95 ? -16.726 -5.407 35.048 1.00 91.00 95 VAL A O 1
ATOM 765 N N . ARG A 1 96 ? -17.731 -7.299 35.739 1.00 92.06 96 ARG A N 1
ATOM 766 C CA . ARG A 1 96 ? -16.844 -8.201 34.981 1.00 92.06 96 ARG A CA 1
ATOM 767 C C . ARG A 1 96 ? -16.958 -7.998 33.471 1.00 92.06 96 ARG A C 1
ATOM 769 O O . ARG A 1 96 ? -15.934 -7.960 32.792 1.00 92.06 96 ARG A O 1
ATOM 776 N N . LEU A 1 97 ? -18.173 -7.847 32.939 1.00 91.38 97 LEU A N 1
ATOM 777 C CA . LEU A 1 97 ? -18.401 -7.603 31.512 1.00 91.38 97 LEU A CA 1
ATOM 778 C C . LEU A 1 97 ? -17.734 -6.299 31.060 1.00 91.38 97 LEU A C 1
ATOM 780 O O . LEU A 1 97 ? -17.022 -6.303 30.060 1.00 91.38 97 LEU A O 1
ATOM 784 N N . LEU A 1 98 ? -17.921 -5.209 31.808 1.00 89.81 98 LEU A N 1
ATOM 785 C CA . LEU A 1 98 ? -17.288 -3.914 31.542 1.00 89.81 98 LEU A CA 1
ATOM 786 C C . LEU A 1 98 ? -15.761 -4.006 31.576 1.00 89.81 98 LEU A C 1
ATOM 788 O O . LEU A 1 98 ? -15.100 -3.490 30.677 1.00 89.81 98 LEU A O 1
ATOM 792 N N . SER A 1 99 ? -15.205 -4.695 32.574 1.00 91.25 99 SER A N 1
ATOM 793 C CA . SER A 1 99 ? -13.7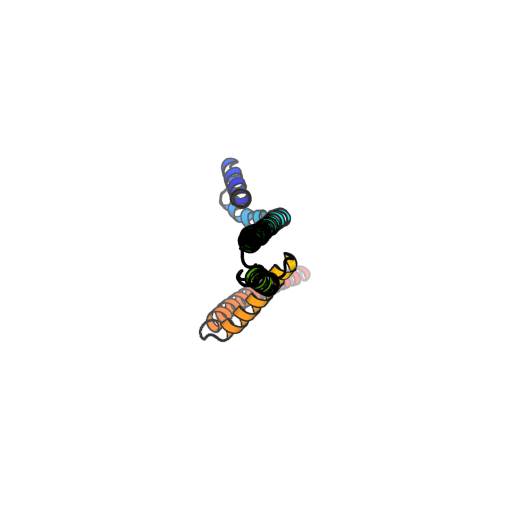59 -4.899 32.692 1.00 91.25 99 SER A CA 1
ATOM 794 C C . SER A 1 99 ? -13.192 -5.697 31.511 1.00 91.25 99 SER A C 1
ATOM 796 O O . SER A 1 99 ? -12.221 -5.258 30.892 1.00 91.25 99 SER A O 1
ATOM 798 N N . ASN A 1 100 ? -13.832 -6.809 31.141 1.00 89.06 100 ASN A N 1
ATOM 799 C CA . ASN A 1 100 ? -13.420 -7.628 29.999 1.00 89.06 100 ASN A CA 1
ATOM 800 C C . ASN A 1 100 ? -13.573 -6.876 28.670 1.00 89.06 100 ASN A C 1
ATOM 802 O O . ASN A 1 100 ? -12.704 -6.964 27.806 1.00 89.06 100 ASN A O 1
ATOM 806 N N . PHE A 1 101 ? -14.650 -6.105 28.504 1.00 88.75 101 PHE A N 1
ATOM 807 C CA . PHE A 1 101 ? -14.867 -5.294 27.309 1.00 88.75 101 PHE A CA 1
ATOM 808 C C . PHE A 1 101 ? -13.791 -4.212 27.155 1.00 88.75 101 PHE A C 1
ATOM 810 O O . PHE A 1 101 ? -13.254 -4.041 26.064 1.00 88.75 101 PHE A O 1
ATOM 817 N N . LEU A 1 102 ? -13.416 -3.534 28.247 1.00 86.62 102 LEU A N 1
ATOM 818 C CA . LEU A 1 102 ? -12.291 -2.592 28.275 1.00 86.62 102 LEU A CA 1
ATOM 819 C C . LEU A 1 102 ? -10.971 -3.264 27.881 1.00 86.62 102 LEU A C 1
ATOM 821 O O . LEU A 1 102 ? -10.199 -2.690 27.115 1.00 86.62 102 LEU A O 1
ATOM 825 N N . GLN A 1 103 ? -10.727 -4.480 28.369 1.00 86.12 103 GLN A N 1
ATOM 826 C CA . GLN A 1 103 ? -9.511 -5.229 28.061 1.00 86.12 103 GLN A CA 1
ATOM 827 C C . GLN A 1 103 ? -9.443 -5.626 26.578 1.00 86.12 103 GLN A C 1
ATOM 829 O O . GLN A 1 103 ? -8.434 -5.368 25.927 1.00 86.12 103 GLN A O 1
ATOM 834 N N . ILE A 1 104 ? -10.531 -6.168 26.021 1.00 82.62 104 ILE A N 1
ATOM 835 C CA . ILE A 1 104 ? -10.604 -6.606 24.617 1.00 82.62 104 ILE A CA 1
ATOM 836 C C . ILE A 1 104 ? -10.628 -5.408 23.657 1.00 82.62 104 ILE A C 1
ATOM 838 O O . ILE A 1 104 ? -9.991 -5.444 22.610 1.00 82.62 104 ILE A O 1
ATOM 842 N N . SER A 1 105 ? -11.316 -4.318 24.008 1.00 78.44 105 SER A N 1
ATOM 843 C CA . SER A 1 105 ? -11.354 -3.101 23.186 1.00 78.44 105 SER A CA 1
ATOM 844 C C . SER A 1 105 ? -10.023 -2.341 23.170 1.00 78.44 105 SER A C 1
ATOM 846 O O . SER A 1 105 ? -9.818 -1.516 22.277 1.00 78.44 105 SER A O 1
ATOM 848 N N . SER A 1 106 ? -9.151 -2.563 24.158 1.00 75.94 106 SER A N 1
ATOM 849 C CA . SER A 1 106 ? -7.803 -1.984 24.208 1.00 75.94 106 SER A CA 1
ATOM 850 C C . SER A 1 106 ? -6.830 -2.714 23.273 1.00 75.94 106 SER A C 1
ATOM 852 O O . SER A 1 106 ? -5.832 -2.141 22.829 1.00 75.94 106 SER A O 1
ATOM 854 N N . GLU A 1 107 ? -7.123 -3.969 22.918 1.00 70.75 107 GLU A N 1
ATOM 855 C CA . GLU A 1 107 ? -6.342 -4.698 21.926 1.00 70.75 107 GLU A CA 1
ATOM 856 C C . GLU A 1 107 ? -6.696 -4.232 20.509 1.00 70.75 107 GLU A C 1
ATOM 858 O O . GLU A 1 107 ? -7.841 -4.287 20.064 1.00 70.75 107 GLU A O 1
ATOM 863 N N . ASN A 1 108 ? -5.688 -3.759 19.771 1.00 67.44 108 ASN A N 1
ATOM 864 C CA . ASN A 1 108 ? -5.861 -3.373 18.377 1.00 67.44 108 ASN A CA 1
ATOM 865 C C . ASN A 1 108 ? -5.919 -4.639 17.492 1.00 67.44 108 ASN A C 1
ATOM 867 O O . ASN A 1 108 ? -4.896 -5.325 17.370 1.00 67.44 108 ASN A O 1
ATOM 871 N N . PRO A 1 109 ? -7.054 -4.935 16.824 1.00 64.12 109 PRO A N 1
ATOM 872 C CA . PRO A 1 109 ? -7.198 -6.128 15.983 1.00 64.12 109 PRO A CA 1
ATOM 873 C C . PRO A 1 109 ? -6.228 -6.131 14.788 1.00 64.12 109 PRO A C 1
ATOM 875 O O . PRO A 1 109 ? -5.869 -7.192 14.278 1.00 64.12 109 PRO A O 1
ATOM 878 N N . GLY A 1 110 ? -5.715 -4.961 14.388 1.00 59.78 110 GLY A N 1
ATOM 879 C CA . GLY A 1 110 ? -4.710 -4.811 13.337 1.00 59.78 110 GLY A CA 1
ATOM 880 C C . GLY A 1 110 ? -3.353 -5.445 13.659 1.00 59.78 110 GLY A C 1
ATOM 881 O O . GLY A 1 110 ? -2.568 -5.677 12.742 1.00 59.78 110 GLY A O 1
ATOM 882 N N . LYS A 1 111 ?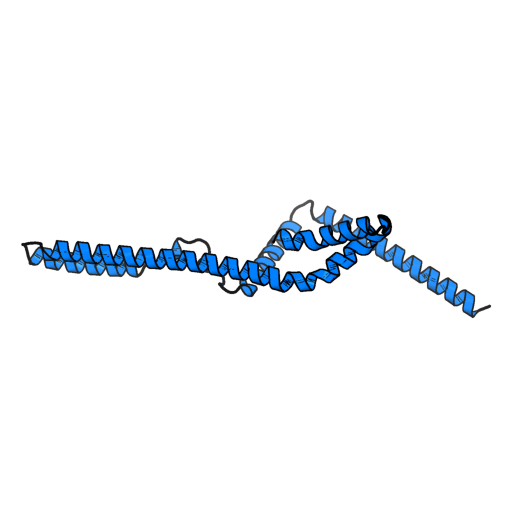 -3.081 -5.800 14.925 1.00 59.41 111 LYS A N 1
ATOM 883 C CA . LYS A 1 111 ? -1.840 -6.484 15.335 1.00 59.41 111 LYS A CA 1
ATOM 884 C C . LYS A 1 111 ? -1.686 -7.876 14.706 1.00 59.41 111 LYS A C 1
ATOM 886 O O . LYS A 1 111 ? -0.565 -8.359 14.565 1.00 59.41 111 LYS A O 1
ATOM 891 N N . LEU A 1 112 ? -2.794 -8.514 14.322 1.00 57.34 112 LEU A N 1
ATOM 892 C CA . LEU A 1 112 ? -2.798 -9.833 13.678 1.00 57.34 112 LEU A CA 1
ATOM 893 C C . LEU A 1 112 ? -2.640 -9.757 12.150 1.00 57.34 112 LEU A C 1
ATOM 895 O O . LEU A 1 112 ? -2.452 -10.785 11.501 1.00 57.34 112 LEU A O 1
ATOM 899 N N . ILE A 1 113 ? -2.665 -8.553 11.569 1.00 58.31 113 ILE A N 1
ATOM 900 C CA . ILE A 1 113 ? -2.467 -8.338 10.137 1.00 58.31 113 ILE A CA 1
ATOM 901 C C . ILE A 1 113 ? -0.976 -8.073 9.901 1.00 58.31 113 ILE A C 1
ATOM 903 O O . ILE A 1 113 ? -0.427 -7.049 10.315 1.00 58.31 113 ILE A O 1
ATOM 907 N N . SER A 1 114 ? -0.296 -9.000 9.221 1.00 54.00 114 SER A N 1
ATOM 908 C CA . SER A 1 114 ? 1.090 -8.805 8.778 1.00 54.00 114 SER A CA 1
ATOM 909 C C . SER A 1 114 ? 1.224 -7.474 8.023 1.00 54.00 114 SER A C 1
ATOM 911 O O . SER A 1 114 ? 0.421 -7.213 7.128 1.00 54.00 114 SER A O 1
ATOM 913 N N . ASN A 1 115 ? 2.252 -6.677 8.341 1.00 55.41 115 ASN A N 1
ATOM 914 C CA . ASN A 1 115 ? 2.560 -5.353 7.765 1.00 55.41 115 ASN A CA 1
ATOM 915 C C . ASN A 1 115 ? 1.754 -4.142 8.286 1.00 55.41 115 ASN A C 1
ATOM 917 O O . ASN A 1 115 ? 1.763 -3.099 7.629 1.00 55.41 115 ASN A O 1
ATOM 921 N N . TYR A 1 116 ? 1.134 -4.214 9.471 1.00 53.25 116 TYR A N 1
ATOM 922 C CA . TYR A 1 116 ? 0.459 -3.056 10.092 1.00 53.25 116 TYR A CA 1
ATOM 923 C C . TYR A 1 116 ? 1.356 -1.805 10.229 1.00 53.25 116 TYR A C 1
ATOM 925 O O . TYR A 1 116 ? 0.872 -0.688 10.083 1.00 53.25 116 TYR A O 1
ATOM 933 N N . GLU A 1 117 ? 2.663 -1.989 10.451 1.00 57.84 117 GLU A N 1
ATOM 934 C CA . GLU A 1 117 ? 3.626 -0.890 10.653 1.00 57.84 117 GLU A CA 1
ATOM 935 C C . GLU A 1 117 ? 4.279 -0.365 9.367 1.00 57.84 117 GLU A C 1
ATOM 937 O O . GLU A 1 117 ? 5.080 0.566 9.410 1.00 57.84 117 GLU A O 1
ATOM 942 N N . THR A 1 118 ? 3.978 -0.961 8.211 1.00 61.62 118 THR A N 1
ATOM 943 C CA . THR A 1 118 ? 4.579 -0.507 6.950 1.00 61.62 118 THR A CA 1
ATOM 944 C C . THR A 1 118 ? 3.927 0.786 6.486 1.00 61.62 118 THR A C 1
ATOM 946 O O . THR A 1 118 ? 2.707 0.935 6.564 1.00 61.62 118 THR A O 1
ATOM 949 N N . SER A 1 119 ? 4.742 1.729 6.005 1.00 60.75 119 SER A N 1
ATOM 950 C CA . SER A 1 119 ? 4.261 3.044 5.589 1.00 60.75 119 SER A CA 1
ATOM 951 C C . SER A 1 119 ? 3.083 2.931 4.616 1.00 60.75 119 SER A C 1
ATOM 953 O O . SER A 1 119 ? 3.142 2.228 3.606 1.00 60.75 119 SER A O 1
ATOM 955 N N . ASP A 1 120 ? 2.002 3.662 4.893 1.00 63.25 120 ASP A N 1
ATOM 956 C CA . ASP A 1 120 ? 0.859 3.752 3.980 1.00 63.25 120 ASP A CA 1
ATOM 957 C C . ASP A 1 120 ? 1.159 4.628 2.750 1.00 63.25 120 ASP A C 1
ATOM 959 O O . ASP A 1 120 ? 0.349 4.714 1.820 1.00 63.25 120 ASP A O 1
ATOM 963 N N . HIS A 1 121 ? 2.339 5.262 2.718 1.00 73.62 121 HIS A N 1
ATOM 964 C CA . HIS A 1 121 ? 2.738 6.138 1.635 1.00 73.62 121 HIS A CA 1
ATOM 965 C C . HIS A 1 121 ? 3.466 5.370 0.520 1.00 73.62 121 HIS A C 1
ATOM 967 O O . HIS A 1 121 ? 4.546 4.819 0.754 1.00 73.62 121 HIS A O 1
ATOM 973 N N . PRO A 1 122 ? 2.966 5.423 -0.728 1.00 71.31 122 PRO A N 1
ATOM 974 C CA . PRO A 1 122 ? 3.510 4.637 -1.830 1.00 71.31 122 PRO A CA 1
ATOM 975 C C . PRO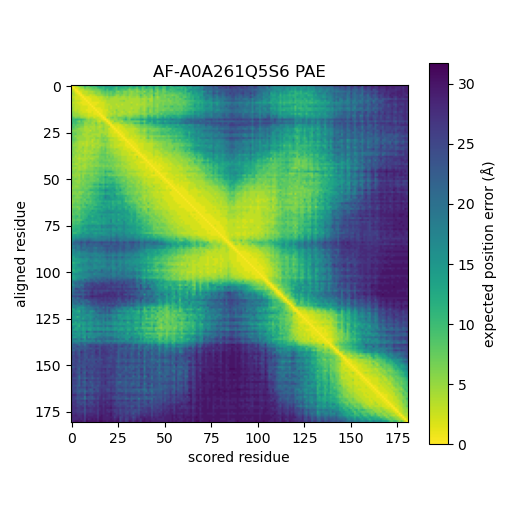 A 1 122 ? 5.005 4.896 -2.102 1.00 71.31 122 PRO A C 1
ATOM 977 O O . PRO A 1 122 ? 5.758 3.987 -2.437 1.00 71.31 122 PRO A O 1
ATOM 980 N N . ILE A 1 123 ? 5.473 6.133 -1.925 1.00 73.00 123 ILE A N 1
ATOM 981 C CA . ILE A 1 123 ? 6.892 6.465 -2.141 1.00 73.00 123 ILE A CA 1
ATOM 982 C C . ILE A 1 123 ? 7.779 5.901 -1.026 1.00 73.00 123 ILE A C 1
ATOM 984 O O . ILE A 1 123 ? 8.881 5.445 -1.303 1.00 73.00 123 ILE A O 1
ATOM 988 N N . MET A 1 124 ? 7.310 5.911 0.223 1.00 75.94 124 MET A N 1
ATOM 989 C CA . MET A 1 124 ? 8.116 5.460 1.358 1.00 75.94 124 MET A CA 1
ATOM 990 C C . MET A 1 124 ? 8.304 3.945 1.315 1.00 75.94 124 MET A C 1
ATOM 992 O O . MET A 1 124 ? 9.413 3.456 1.476 1.00 75.94 124 MET A O 1
ATOM 996 N N . GLU A 1 125 ? 7.245 3.209 0.986 1.00 75.00 125 GLU A N 1
ATOM 997 C CA . GLU A 1 125 ? 7.305 1.758 0.806 1.00 75.00 125 GLU A CA 1
ATOM 998 C C . GLU A 1 125 ? 8.234 1.372 -0.365 1.00 75.00 125 GLU A C 1
ATOM 1000 O O . GLU A 1 125 ? 9.053 0.460 -0.241 1.00 75.00 125 GLU A O 1
ATOM 1005 N N . ALA A 1 126 ? 8.195 2.117 -1.478 1.00 76.62 126 ALA A N 1
ATOM 1006 C CA . ALA A 1 126 ? 9.137 1.929 -2.584 1.00 76.62 126 ALA A CA 1
ATOM 1007 C C . ALA A 1 126 ? 10.597 2.201 -2.169 1.00 76.62 126 ALA A C 1
ATOM 1009 O O . ALA A 1 126 ? 11.499 1.455 -2.559 1.00 76.62 126 ALA A O 1
ATOM 1010 N N . LEU A 1 127 ? 10.835 3.233 -1.352 1.00 79.38 127 LEU A N 1
ATOM 1011 C CA . LEU A 1 127 ? 12.156 3.537 -0.797 1.00 79.38 127 LEU A CA 1
ATOM 1012 C C . LEU A 1 127 ? 12.635 2.434 0.154 1.00 79.38 127 LEU A C 1
ATOM 1014 O O . LEU A 1 127 ? 13.755 1.947 -0.003 1.00 79.38 127 LEU A O 1
ATOM 1018 N N . GLU A 1 128 ? 11.790 1.970 1.073 1.00 81.06 128 GLU A N 1
ATOM 1019 C CA . GLU A 1 128 ? 12.099 0.861 1.981 1.00 81.06 128 GLU A CA 1
ATOM 1020 C C . GLU A 1 128 ? 12.414 -0.431 1.219 1.00 81.06 128 GLU A C 1
ATOM 1022 O O . GLU A 1 128 ? 13.369 -1.136 1.551 1.00 81.06 128 GLU A O 1
ATOM 1027 N N . GLN A 1 129 ? 11.651 -0.738 0.167 1.00 82.00 129 GLN A N 1
ATOM 1028 C CA . GLN A 1 129 ? 11.899 -1.904 -0.677 1.00 82.00 129 GLN A CA 1
ATOM 1029 C C . GLN A 1 129 ? 13.216 -1.767 -1.451 1.00 82.00 129 GLN A C 1
ATOM 1031 O O . GLN A 1 129 ? 13.952 -2.747 -1.582 1.00 82.00 129 GLN A O 1
ATOM 1036 N N . SER A 1 130 ? 13.551 -0.559 -1.919 1.00 83.62 130 SER A N 1
ATOM 1037 C CA . SER A 1 130 ? 14.838 -0.287 -2.568 1.00 83.62 130 SER A CA 1
ATOM 1038 C C . SER A 1 130 ? 16.016 -0.454 -1.602 1.00 83.62 130 SER A C 1
ATOM 1040 O O . SER A 1 130 ? 17.026 -1.056 -1.962 1.00 83.62 130 SER A O 1
ATOM 1042 N N . TYR A 1 131 ? 15.856 -0.020 -0.350 1.00 86.31 131 TYR A N 1
ATOM 1043 C CA . TYR A 1 131 ? 16.851 -0.181 0.705 1.00 86.31 131 TYR A CA 1
ATOM 1044 C C . TYR A 1 131 ? 17.032 -1.656 1.092 1.00 86.31 131 TYR A C 1
ATOM 1046 O O . TYR A 1 131 ? 18.154 -2.153 1.160 1.00 86.31 131 TYR A O 1
ATOM 1054 N N . LYS A 1 132 ? 15.933 -2.408 1.245 1.00 84.75 132 LYS A N 1
ATOM 1055 C CA . LYS A 1 132 ? 15.973 -3.867 1.445 1.00 84.75 132 LYS A CA 1
ATOM 1056 C C . LYS A 1 132 ? 16.668 -4.572 0.282 1.00 84.75 132 LYS A C 1
ATOM 1058 O O . LYS A 1 132 ? 17.468 -5.469 0.525 1.00 84.75 132 LYS A O 1
ATOM 1063 N N . PHE A 1 133 ? 16.406 -4.159 -0.958 1.00 84.75 133 PHE A N 1
ATOM 1064 C CA . PHE A 1 133 ? 17.077 -4.706 -2.136 1.00 84.75 133 PHE A CA 1
ATOM 1065 C C . PHE A 1 133 ? 18.589 -4.449 -2.105 1.00 84.75 133 PHE A C 1
ATOM 1067 O O . PHE A 1 133 ? 19.361 -5.381 -2.328 1.00 84.75 133 PHE A O 1
ATOM 1074 N N . GLN A 1 134 ? 19.019 -3.232 -1.759 1.00 85.38 134 GLN A N 1
ATOM 1075 C CA . GLN A 1 134 ? 20.440 -2.907 -1.588 1.00 85.38 134 GLN A CA 1
ATOM 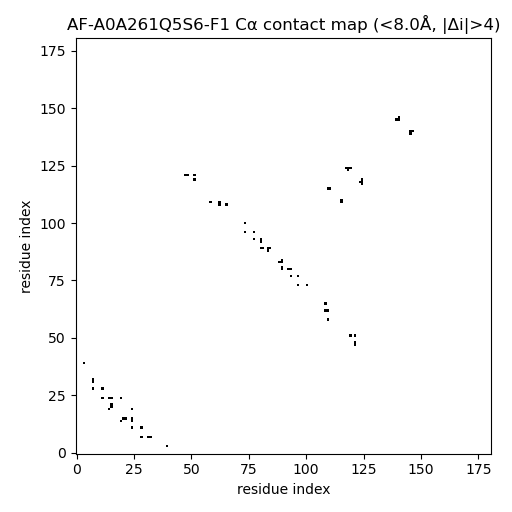1076 C C . GLN A 1 134 ? 21.090 -3.783 -0.513 1.00 85.38 134 GLN A C 1
ATOM 1078 O O . GLN A 1 134 ? 22.107 -4.412 -0.783 1.00 85.38 134 GLN A O 1
ATOM 1083 N N . LEU A 1 135 ? 20.447 -3.937 0.647 1.00 82.25 135 LEU A N 1
ATOM 1084 C CA . LEU A 1 135 ? 20.920 -4.838 1.702 1.00 82.25 135 LEU A CA 1
ATOM 1085 C C . LEU A 1 135 ? 20.987 -6.300 1.243 1.00 82.25 135 LEU A C 1
ATOM 1087 O O . LEU A 1 135 ? 21.896 -7.033 1.628 1.00 82.25 135 LEU A O 1
ATOM 1091 N N . THR A 1 136 ? 20.029 -6.766 0.433 1.00 83.12 136 THR A N 1
ATOM 1092 C CA . THR A 1 136 ? 20.109 -8.119 -0.132 1.00 83.12 136 THR A CA 1
ATOM 1093 C C . THR A 1 136 ? 21.238 -8.253 -1.139 1.00 83.12 136 THR A C 1
ATOM 1095 O O . THR A 1 136 ? 21.868 -9.302 -1.160 1.00 83.12 136 THR A O 1
ATOM 1098 N N . LEU A 1 137 ? 21.522 -7.213 -1.925 1.00 76.94 137 LEU A N 1
ATOM 1099 C CA . LEU A 1 137 ? 22.609 -7.198 -2.898 1.00 76.94 137 LEU A CA 1
ATOM 1100 C C . LEU A 1 137 ? 23.974 -7.219 -2.198 1.00 76.94 137 LEU A C 1
ATOM 1102 O O . LEU A 1 137 ? 24.825 -8.020 -2.567 1.00 76.94 137 LEU A O 1
ATOM 1106 N N . GLU A 1 138 ? 24.129 -6.433 -1.135 1.00 79.12 138 GLU A N 1
ATOM 1107 C CA . GLU A 1 138 ? 25.319 -6.396 -0.277 1.00 79.12 138 GLU A CA 1
ATOM 1108 C C . GLU A 1 138 ? 25.565 -7.752 0.412 1.00 79.12 138 GLU A C 1
ATOM 1110 O O . GLU A 1 138 ? 26.685 -8.260 0.455 1.00 79.12 138 GLU A O 1
ATOM 1115 N N . ARG A 1 139 ? 24.501 -8.426 0.869 1.00 77.88 139 ARG A N 1
ATOM 1116 C CA . ARG A 1 139 ? 24.592 -9.804 1.392 1.00 77.88 139 ARG A CA 1
ATOM 1117 C C . ARG A 1 139 ? 24.940 -10.830 0.314 1.00 77.88 139 ARG A C 1
ATOM 1119 O O . ARG A 1 139 ? 25.586 -11.831 0.615 1.00 77.88 139 ARG A O 1
ATOM 1126 N N . LEU A 1 140 ? 24.494 -10.605 -0.921 1.00 70.62 140 LEU A N 1
ATOM 1127 C CA . LEU A 1 140 ? 24.748 -11.486 -2.062 1.00 70.62 140 LEU A CA 1
ATOM 1128 C C . LEU A 1 140 ? 26.183 -11.345 -2.587 1.00 70.62 140 LEU A C 1
ATOM 1130 O O . LEU A 1 140 ? 26.758 -12.322 -3.062 1.00 70.62 140 LEU A O 1
ATOM 1134 N N . GLU A 1 141 ? 26.773 -10.158 -2.454 1.00 68.44 141 GLU A N 1
ATOM 1135 C CA . GLU A 1 141 ? 28.174 -9.871 -2.779 1.00 68.44 141 GLU A CA 1
ATOM 1136 C C . GLU A 1 141 ? 29.147 -10.699 -1.920 1.00 68.44 141 GLU A C 1
ATOM 1138 O O . GLU A 1 141 ? 30.192 -11.133 -2.404 1.00 68.44 141 GLU A O 1
ATOM 1143 N N . GLY A 1 142 ? 28.752 -11.034 -0.686 1.00 70.88 142 GLY A N 1
ATOM 1144 C CA . GLY A 1 142 ? 29.483 -11.944 0.201 1.00 70.88 142 GLY A CA 1
ATOM 1145 C C . GLY A 1 142 ? 29.401 -13.436 -0.165 1.00 70.88 142 GLY A C 1
ATOM 1146 O O . GLY A 1 142 ? 30.056 -14.252 0.486 1.00 70.88 142 GLY A O 1
ATOM 1147 N N . ILE A 1 143 ? 28.617 -13.829 -1.180 1.00 75.12 143 ILE A N 1
ATOM 1148 C CA . ILE A 1 143 ? 28.452 -15.236 -1.576 1.00 75.12 143 ILE A CA 1
ATOM 1149 C C . ILE A 1 143 ? 29.517 -15.626 -2.619 1.00 75.12 143 ILE A C 1
ATOM 1151 O O . ILE A 1 143 ? 29.604 -15.006 -3.688 1.00 75.12 143 ILE A O 1
ATOM 1155 N N . PRO A 1 144 ? 30.306 -16.694 -2.382 1.00 63.38 144 PRO A N 1
ATOM 1156 C CA . PRO A 1 144 ? 31.318 -17.148 -3.330 1.00 63.38 144 PRO A CA 1
ATOM 1157 C C . PRO A 1 144 ? 30.664 -17.564 -4.658 1.00 63.38 144 PRO A C 1
ATOM 1159 O O . PRO A 1 144 ? 29.931 -18.546 -4.732 1.00 63.38 144 PRO A O 1
ATOM 1162 N N . GLY A 1 145 ? 30.928 -16.800 -5.722 1.00 68.25 145 GLY A N 1
ATOM 1163 C CA . GLY A 1 145 ? 30.360 -17.015 -7.061 1.00 68.25 145 GLY A CA 1
ATOM 1164 C C . GLY A 1 145 ? 29.874 -15.731 -7.738 1.00 68.25 145 GLY A C 1
ATOM 1165 O O . GLY A 1 145 ? 30.073 -15.576 -8.944 1.00 68.25 145 GLY A O 1
ATOM 1166 N N . PHE A 1 146 ? 29.352 -14.763 -6.974 1.00 72.56 146 PHE A N 1
ATOM 1167 C CA . PHE A 1 146 ? 28.915 -13.467 -7.515 1.00 72.56 146 PHE A CA 1
ATOM 1168 C C . PHE A 1 146 ? 30.088 -12.600 -7.990 1.00 72.56 146 PHE A C 1
ATOM 1170 O O . PHE A 1 146 ? 30.002 -11.977 -9.047 1.00 72.56 146 PHE A O 1
ATOM 1177 N N . GLY A 1 147 ? 31.236 -12.672 -7.307 1.00 68.31 147 GLY A N 1
ATOM 1178 C CA . GLY A 1 147 ? 32.476 -12.027 -7.755 1.00 68.31 147 GLY A CA 1
ATOM 1179 C C . GLY A 1 147 ? 32.942 -12.483 -9.146 1.00 68.31 147 GLY A C 1
ATOM 1180 O O . GLY A 1 147 ? 33.503 -11.691 -9.898 1.00 68.31 147 GLY A O 1
ATOM 1181 N N . LYS A 1 148 ? 32.638 -13.728 -9.555 1.00 70.12 148 LYS A N 1
ATOM 1182 C CA . LYS A 1 148 ? 32.932 -14.202 -10.920 1.00 70.12 148 LYS A CA 1
ATOM 1183 C C . LYS A 1 148 ? 32.012 -13.547 -11.951 1.00 70.12 148 LYS A C 1
ATOM 1185 O O . LYS A 1 148 ? 32.479 -13.175 -13.021 1.00 70.12 148 LYS A O 1
ATOM 1190 N N . LEU A 1 149 ? 30.728 -13.368 -11.631 1.00 75.25 149 LEU A N 1
ATOM 1191 C CA . LEU A 1 149 ? 29.771 -12.677 -12.504 1.00 75.25 149 LEU A CA 1
ATOM 1192 C C . LEU A 1 149 ? 30.104 -11.186 -12.635 1.00 75.25 149 LEU A C 1
ATOM 1194 O O . LEU A 1 149 ? 30.084 -10.658 -13.747 1.00 75.25 149 LEU A O 1
ATOM 1198 N N . ALA A 1 150 ? 30.479 -10.537 -11.530 1.00 76.44 150 ALA A N 1
ATOM 1199 C CA . ALA A 1 150 ? 30.944 -9.153 -11.524 1.00 76.44 150 ALA A CA 1
ATOM 1200 C C . ALA A 1 150 ? 32.220 -8.980 -12.367 1.00 76.44 150 ALA A C 1
ATOM 1202 O O . ALA A 1 150 ? 32.241 -8.143 -13.266 1.00 76.44 150 ALA A O 1
ATOM 1203 N N . ALA A 1 151 ? 33.229 -9.840 -12.187 1.00 73.88 151 ALA A N 1
ATOM 1204 C CA . ALA A 1 151 ? 34.466 -9.805 -12.973 1.00 73.88 151 ALA A CA 1
ATOM 1205 C C . ALA A 1 151 ? 34.238 -10.072 -14.478 1.00 73.88 151 ALA A C 1
ATOM 1207 O O . ALA A 1 151 ? 34.885 -9.468 -15.341 1.00 73.88 151 ALA A O 1
ATOM 1208 N N . ILE A 1 152 ? 33.291 -10.951 -14.830 1.00 80.25 152 ILE A N 1
ATOM 1209 C CA . ILE A 1 152 ? 32.902 -11.195 -16.229 1.00 80.25 152 ILE A CA 1
ATOM 1210 C C . ILE A 1 152 ? 32.207 -9.961 -16.826 1.00 80.25 152 ILE A C 1
ATOM 1212 O O . ILE A 1 152 ? 32.473 -9.603 -17.975 1.00 80.25 152 ILE A O 1
ATOM 1216 N N . LEU A 1 153 ? 31.343 -9.282 -16.068 1.00 83.75 153 LEU A N 1
ATOM 1217 C CA . LEU A 1 153 ? 30.677 -8.060 -16.525 1.00 83.75 153 LEU A CA 1
ATOM 1218 C C . LEU A 1 153 ? 31.673 -6.899 -16.679 1.00 83.75 153 LEU A C 1
ATOM 1220 O O . LEU A 1 153 ? 31.639 -6.175 -17.679 1.00 83.75 153 LEU A O 1
ATOM 1224 N N . GLU A 1 154 ? 32.595 -6.765 -15.726 1.00 83.44 154 GLU A N 1
ATOM 1225 C CA . GLU A 1 154 ? 33.638 -5.742 -15.709 1.00 83.44 154 GLU A CA 1
ATOM 1226 C C . GLU A 1 154 ? 34.626 -5.917 -16.870 1.00 83.44 154 GLU A C 1
ATOM 1228 O O . GLU A 1 154 ? 34.891 -4.965 -17.607 1.00 83.44 154 GLU A O 1
ATOM 1233 N N . SER A 1 155 ? 35.100 -7.141 -17.123 1.00 81.06 155 SER A N 1
ATOM 1234 C CA . SER A 1 155 ? 35.975 -7.437 -18.269 1.00 81.06 155 SER A CA 1
ATOM 1235 C C . SER A 1 155 ? 35.285 -7.183 -19.616 1.00 81.06 155 SER A C 1
ATOM 1237 O O . SER A 1 155 ? 35.895 -6.605 -20.522 1.00 81.06 155 SER A O 1
ATOM 1239 N N . LYS A 1 156 ? 33.988 -7.505 -19.747 1.00 82.50 156 LYS A N 1
ATOM 1240 C CA . LYS A 1 156 ? 33.193 -7.154 -20.940 1.00 82.50 156 LYS A CA 1
ATOM 1241 C C . LYS A 1 156 ? 33.057 -5.642 -21.128 1.00 82.50 156 LYS A C 1
ATOM 1243 O O . LYS A 1 156 ? 33.137 -5.158 -22.259 1.00 82.50 156 LYS A O 1
ATOM 1248 N N . SER A 1 157 ? 32.858 -4.900 -20.039 1.00 83.50 157 SER A N 1
ATOM 1249 C CA . SER A 1 157 ? 32.776 -3.436 -20.057 1.00 83.50 157 SER A CA 1
ATOM 1250 C C . SER A 1 157 ? 34.110 -2.803 -20.469 1.00 83.50 157 SER A C 1
ATOM 1252 O O . SER A 1 157 ? 34.150 -1.969 -21.379 1.00 83.50 157 SER A O 1
ATOM 1254 N N . LYS A 1 158 ? 35.221 -3.270 -19.886 1.00 87.44 158 LYS A N 1
ATOM 1255 C CA . LYS A 1 158 ? 36.581 -2.790 -20.171 1.00 87.44 158 LYS A CA 1
ATOM 1256 C C . LYS A 1 158 ? 36.991 -3.039 -21.622 1.00 87.44 158 LYS A C 1
ATOM 1258 O O . LYS A 1 158 ? 37.508 -2.131 -22.268 1.00 87.44 158 LYS A O 1
ATOM 1263 N N . ASN A 1 159 ? 36.663 -4.206 -22.178 1.00 86.25 159 ASN A N 1
ATOM 1264 C CA . ASN A 1 159 ? 36.909 -4.502 -23.592 1.00 86.25 159 ASN A CA 1
ATOM 1265 C C . ASN A 1 159 ? 36.112 -3.575 -24.525 1.00 86.25 159 ASN A C 1
ATOM 1267 O O . ASN A 1 159 ? 36.650 -3.087 -25.517 1.00 86.25 159 ASN A O 1
ATOM 1271 N N . LYS A 1 160 ? 34.855 -3.257 -24.189 1.00 82.81 160 LYS A N 1
ATOM 1272 C CA . LYS A 1 160 ? 34.030 -2.325 -24.978 1.00 82.81 160 LYS A CA 1
ATOM 1273 C C . LYS A 1 160 ? 34.528 -0.877 -24.889 1.00 82.81 160 LYS A C 1
ATOM 1275 O O . LYS A 1 160 ? 34.417 -0.137 -25.865 1.00 82.81 160 LYS A O 1
ATOM 1280 N N . LEU A 1 161 ? 35.078 -0.474 -23.742 1.00 83.94 161 LEU A N 1
ATOM 1281 C CA . LEU A 1 161 ? 35.710 0.833 -23.540 1.00 83.94 161 LEU A CA 1
ATOM 1282 C C . LEU A 1 161 ? 37.034 0.958 -24.294 1.00 83.94 161 LEU A C 1
ATOM 1284 O O . LEU A 1 161 ? 37.240 1.964 -24.967 1.00 83.94 161 LEU A O 1
ATOM 1288 N N . ASN A 1 162 ? 37.891 -0.061 -24.233 1.00 86.56 162 ASN A N 1
ATOM 1289 C CA . ASN A 1 162 ? 39.158 -0.075 -24.963 1.00 86.56 162 ASN A CA 1
ATOM 1290 C C . ASN A 1 162 ? 38.928 -0.018 -26.474 1.00 86.56 162 ASN A C 1
ATOM 1292 O O . ASN A 1 162 ? 39.538 0.804 -27.144 1.00 86.56 162 ASN A O 1
ATOM 1296 N N . HIS A 1 163 ? 37.960 -0.776 -26.994 1.00 83.44 163 HIS A N 1
ATOM 1297 C CA . HIS A 1 163 ? 37.635 -0.741 -28.420 1.00 83.44 163 HIS A CA 1
ATOM 1298 C C . HIS A 1 163 ? 37.045 0.611 -28.868 1.00 83.44 163 HIS A C 1
ATOM 1300 O O . HIS A 1 163 ? 37.242 1.050 -29.999 1.00 83.44 163 HIS A O 1
ATOM 1306 N N . ARG A 1 164 ? 36.337 1.317 -27.972 1.00 80.69 164 ARG A N 1
ATOM 1307 C CA . ARG A 1 164 ? 35.905 2.701 -28.221 1.00 80.69 164 ARG A CA 1
ATOM 1308 C C . ARG A 1 164 ? 37.069 3.688 -28.186 1.00 80.69 164 ARG A C 1
ATOM 1310 O O . ARG A 1 164 ? 37.084 4.583 -29.019 1.00 80.69 164 ARG A O 1
ATOM 1317 N N . LYS A 1 165 ? 38.014 3.537 -27.254 1.00 85.31 165 LYS A N 1
ATOM 1318 C CA . LYS A 1 165 ? 39.219 4.378 -27.183 1.00 85.31 165 LYS A CA 1
ATOM 1319 C C . LYS A 1 165 ? 40.086 4.217 -28.425 1.00 85.31 165 LYS A C 1
ATOM 1321 O O . LYS A 1 165 ? 40.420 5.214 -29.039 1.00 85.31 165 LYS A O 1
ATOM 1326 N N . GLU A 1 166 ? 40.345 2.982 -28.838 1.00 85.31 166 GLU A N 1
ATOM 1327 C CA . GLU A 1 166 ? 41.119 2.661 -30.041 1.00 85.31 166 GLU A CA 1
ATOM 1328 C C . GLU A 1 166 ? 40.464 3.242 -31.304 1.00 85.31 166 GLU A C 1
ATOM 1330 O O . GLU A 1 166 ? 41.126 3.841 -32.146 1.00 85.31 166 GLU A O 1
ATOM 1335 N N . LYS A 1 167 ? 39.128 3.175 -31.397 1.00 84.00 167 LYS A N 1
ATOM 1336 C CA . LYS A 1 167 ? 38.386 3.819 -32.486 1.00 84.00 167 LYS A CA 1
ATOM 1337 C C . LYS A 1 167 ? 38.503 5.348 -32.463 1.00 84.00 167 LYS A C 1
ATOM 1339 O O . LYS A 1 167 ? 38.582 5.950 -33.524 1.00 84.00 167 LYS A O 1
ATOM 1344 N N . ILE A 1 168 ? 38.494 5.971 -31.284 1.00 84.69 168 ILE A N 1
ATOM 1345 C CA . ILE A 1 168 ? 38.660 7.426 -31.140 1.00 84.69 168 ILE A CA 1
ATOM 1346 C C . ILE A 1 168 ? 40.095 7.843 -31.485 1.00 84.69 168 ILE A C 1
ATOM 1348 O O . ILE A 1 168 ? 40.275 8.820 -32.199 1.00 84.69 168 ILE A O 1
ATOM 1352 N N . GLU A 1 169 ? 41.106 7.100 -31.037 1.00 85.38 169 GLU A N 1
ATOM 1353 C CA . GLU A 1 169 ? 42.511 7.382 -31.359 1.00 85.38 169 GLU A CA 1
ATOM 1354 C C . GLU A 1 169 ? 42.803 7.252 -32.855 1.00 85.38 169 GLU A C 1
ATOM 1356 O O . GLU A 1 169 ? 43.505 8.094 -33.406 1.00 85.38 169 GLU A O 1
ATOM 1361 N N . ASN A 1 170 ? 42.235 6.247 -33.525 1.00 83.38 170 ASN A N 1
ATOM 1362 C CA . ASN A 1 170 ? 42.393 6.097 -34.972 1.00 83.38 170 ASN A CA 1
ATOM 1363 C C . ASN A 1 170 ? 41.709 7.237 -35.741 1.00 83.38 170 ASN A C 1
ATOM 1365 O O . ASN A 1 170 ? 42.292 7.766 -36.677 1.00 83.38 170 ASN A O 1
ATOM 1369 N N . LEU A 1 171 ? 40.524 7.681 -35.303 1.00 82.31 171 LEU A N 1
ATOM 1370 C CA . LEU A 1 171 ? 39.849 8.836 -35.907 1.00 82.31 171 LEU A CA 1
ATOM 1371 C C . LEU A 1 171 ? 40.635 10.139 -35.708 1.00 82.31 171 LEU A C 1
ATOM 1373 O O . LEU A 1 171 ? 40.748 10.921 -36.641 1.00 82.31 171 LEU A O 1
ATOM 1377 N N . LEU A 1 172 ? 41.209 10.354 -34.521 1.00 82.19 172 LEU A N 1
ATOM 1378 C CA . LEU A 1 172 ? 42.039 11.531 -34.249 1.00 82.19 172 LEU A CA 1
ATOM 1379 C C . LEU A 1 172 ? 43.327 11.533 -35.083 1.00 82.19 172 LEU A C 1
ATOM 1381 O O . LEU A 1 172 ? 43.775 12.596 -35.498 1.00 82.19 172 LEU A O 1
ATOM 1385 N N . LYS A 1 173 ? 43.921 10.364 -35.349 1.00 79.50 173 LYS A N 1
ATOM 1386 C CA . LYS A 1 173 ? 45.091 10.249 -36.234 1.00 79.50 173 LYS A CA 1
ATOM 1387 C C . LYS A 1 173 ? 44.748 10.543 -37.693 1.00 79.50 173 LYS A C 1
ATOM 1389 O O . LYS A 1 173 ? 45.461 11.326 -38.309 1.00 79.50 173 LYS A O 1
ATOM 1394 N N . ASP A 1 174 ? 43.644 9.994 -38.198 1.00 76.50 174 ASP A N 1
ATOM 1395 C CA . ASP A 1 174 ? 43.166 10.264 -39.563 1.00 76.50 174 ASP A CA 1
ATOM 1396 C C . ASP A 1 174 ? 42.835 11.755 -39.777 1.00 76.50 174 ASP A C 1
ATOM 1398 O O . ASP A 1 174 ? 42.931 12.272 -40.891 1.00 76.50 174 ASP A O 1
ATOM 1402 N N . GLU A 1 175 ? 42.421 12.458 -38.719 1.00 70.44 175 GLU A N 1
ATOM 1403 C CA . GLU A 1 175 ? 42.097 13.888 -38.759 1.00 70.44 175 GLU A CA 1
ATOM 1404 C C . GLU A 1 175 ? 43.363 14.766 -38.716 1.00 70.44 175 GLU A C 1
ATOM 1406 O O . GLU A 1 175 ? 43.436 15.757 -39.436 1.00 70.44 175 GLU A O 1
ATOM 1411 N N . ILE A 1 176 ? 44.402 14.347 -37.980 1.00 69.56 176 ILE A N 1
ATOM 1412 C CA . ILE A 1 176 ? 45.719 15.012 -37.948 1.00 69.56 176 ILE A CA 1
ATOM 1413 C C . ILE A 1 176 ? 46.510 14.786 -39.250 1.00 69.56 176 ILE A C 1
ATOM 1415 O O . ILE A 1 176 ? 47.239 15.679 -39.683 1.00 69.56 176 ILE A O 1
ATOM 1419 N N . GLU A 1 177 ? 46.382 13.626 -39.903 1.00 63.31 177 GLU A N 1
ATOM 1420 C CA . GLU A 1 177 ? 47.011 13.384 -41.214 1.00 63.31 177 GLU A CA 1
ATOM 1421 C C . GLU A 1 177 ? 46.371 14.223 -42.330 1.00 63.31 177 GLU A C 1
ATOM 1423 O O . GLU A 1 177 ? 47.081 14.700 -43.206 1.00 63.31 177 GLU A O 1
ATOM 1428 N N . LYS A 1 178 ? 45.061 14.497 -42.264 1.00 58.84 178 LYS A N 1
ATOM 1429 C CA . LYS A 1 178 ? 44.367 15.365 -43.235 1.00 58.84 178 LYS A CA 1
ATOM 1430 C C . LYS A 1 178 ? 44.647 16.860 -43.083 1.00 58.84 178 LYS A C 1
ATOM 1432 O O . LYS A 1 178 ? 44.336 17.612 -43.997 1.00 58.84 178 LYS A O 1
ATOM 1437 N N . GLU A 1 179 ? 45.166 17.297 -41.939 1.00 53.84 179 GLU A N 1
ATOM 1438 C CA . GLU A 1 179 ? 45.513 18.704 -41.684 1.00 53.84 179 GLU A CA 1
ATOM 1439 C C . GLU A 1 179 ? 46.969 19.030 -42.085 1.00 53.84 179 GLU A C 1
ATOM 1441 O O . GLU A 1 179 ? 47.355 20.196 -42.105 1.00 53.84 179 GLU A O 1
ATOM 1446 N N . ASN A 1 180 ? 47.773 18.011 -42.430 1.00 51.56 180 ASN A N 1
ATOM 1447 C CA . ASN A 1 180 ? 49.184 18.140 -42.822 1.00 51.56 180 ASN A CA 1
ATOM 1448 C C . ASN A 1 180 ? 49.469 17.858 -44.320 1.00 51.56 180 ASN A C 1
ATOM 1450 O O . ASN A 1 180 ? 50.638 17.900 -44.708 1.00 51.56 180 ASN A O 1
ATOM 1454 N N . ASP A 1 181 ? 48.435 17.607 -45.134 1.00 46.56 181 ASP A N 1
ATOM 1455 C CA . ASP A 1 181 ? 48.458 17.529 -46.613 1.00 46.56 181 ASP A CA 1
ATOM 1456 C C . ASP A 1 181 ? 47.765 18.762 -47.230 1.00 46.56 181 ASP A C 1
ATOM 1458 O O . ASP A 1 181 ? 48.241 19.264 -48.278 1.00 46.56 181 ASP A O 1
#

Radius of gyration: 33.33 Å; Cα contacts (8 Å, |Δi|>4): 40; chains: 1; bounding box: 83×36×90 Å

Secondary structure (DSSP, 8-state):
-HHHHTHHHHHHHHHHHTT--HHHHHHHHHHHHHHHHHHHHHHHHHHHHHHHHHHHHHHHHHHHHHHHHHHHHHHHHHHHHHT-S-HHHHHHHHHHHHHHHHHHHHS-GGGGSTTTTS-SSHHHHHHHHHHHHHHHHHHHHTSTTHHHHHHHHHHHHHHHHHHHHHHHHHHHHHHHHHT--